Protein AF-A0A950JZI4-F1 (afdb_monomer)

Structure (mmCIF, N/CA/C/O backbone):
data_AF-A0A950JZI4-F1
#
_entry.id   AF-A0A950JZI4-F1
#
loop_
_atom_site.group_PDB
_atom_site.id
_atom_site.type_symbol
_atom_site.label_atom_id
_atom_site.label_alt_id
_atom_site.label_comp_id
_atom_site.label_asym_id
_atom_site.label_entity_id
_atom_site.label_seq_id
_atom_site.pdbx_PDB_ins_code
_atom_site.Cartn_x
_atom_site.Cartn_y
_atom_site.Cartn_z
_atom_site.occupancy
_atom_site.B_iso_or_equiv
_atom_site.auth_seq_id
_atom_site.auth_comp_id
_atom_site.auth_asym_id
_atom_site.auth_atom_id
_atom_site.pdbx_PDB_model_num
ATOM 1 N N . MET A 1 1 ? 33.827 -34.001 -23.897 1.00 59.41 1 MET A N 1
ATOM 2 C CA . MET A 1 1 ? 33.428 -33.196 -22.718 1.00 59.41 1 MET A CA 1
ATOM 3 C C . MET A 1 1 ? 33.666 -31.691 -22.885 1.00 59.41 1 MET A C 1
ATOM 5 O O . MET A 1 1 ? 32.728 -30.948 -22.646 1.00 59.41 1 MET A O 1
ATOM 9 N N . ALA A 1 2 ? 34.822 -31.216 -23.372 1.00 58.88 2 ALA A N 1
ATOM 10 C CA . ALA A 1 2 ? 35.088 -29.772 -23.543 1.00 58.88 2 ALA A CA 1
ATOM 11 C C . ALA A 1 2 ? 34.075 -29.003 -24.433 1.00 58.88 2 ALA A C 1
ATOM 13 O O . ALA A 1 2 ? 33.719 -27.872 -24.123 1.00 58.88 2 ALA A O 1
ATOM 14 N N . LYS A 1 3 ? 33.535 -29.630 -25.492 1.00 54.88 3 LYS A N 1
ATOM 15 C CA . LYS A 1 3 ? 32.496 -29.015 -26.347 1.00 54.88 3 LYS A CA 1
ATOM 16 C C . LYS A 1 3 ? 31.127 -28.857 -25.659 1.00 54.88 3 LYS A C 1
ATOM 18 O O . LYS A 1 3 ? 30.363 -27.987 -26.052 1.00 54.88 3 LYS A O 1
ATOM 23 N N . LEU A 1 4 ? 30.832 -29.658 -24.628 1.00 57.59 4 LEU A N 1
ATOM 24 C CA . LEU A 1 4 ? 29.578 -29.564 -23.867 1.00 57.59 4 LEU A CA 1
ATOM 25 C C . LEU A 1 4 ? 29.635 -28.430 -22.827 1.00 57.59 4 LEU A C 1
ATOM 27 O O . LEU A 1 4 ? 28.647 -27.739 -22.615 1.00 57.59 4 LEU A O 1
ATOM 31 N N . LEU A 1 5 ? 30.815 -28.193 -22.240 1.00 58.38 5 LEU A N 1
ATOM 32 C CA . LEU A 1 5 ? 31.069 -27.061 -21.340 1.00 58.38 5 LEU A CA 1
ATOM 33 C C . LEU A 1 5 ? 31.004 -25.713 -22.077 1.00 58.38 5 LEU A C 1
ATOM 35 O O . LEU A 1 5 ? 30.452 -24.760 -21.541 1.00 58.38 5 LEU A O 1
ATOM 39 N N . LEU A 1 6 ? 31.481 -25.639 -23.326 1.00 56.41 6 LEU A N 1
ATOM 40 C CA . LEU A 1 6 ? 31.409 -24.408 -24.123 1.00 56.41 6 LEU A CA 1
ATOM 41 C C . LEU A 1 6 ? 29.965 -24.048 -24.531 1.00 56.41 6 LEU A C 1
ATOM 43 O O . LEU A 1 6 ? 29.608 -22.874 -24.555 1.00 56.41 6 LEU A O 1
ATOM 47 N N . ALA A 1 7 ? 29.113 -25.046 -24.796 1.00 58.53 7 ALA A N 1
ATOM 48 C CA . ALA A 1 7 ? 27.695 -24.828 -25.093 1.00 58.53 7 ALA A CA 1
ATOM 49 C C . ALA A 1 7 ? 26.893 -24.373 -23.858 1.00 58.53 7 ALA A C 1
ATOM 51 O O . ALA A 1 7 ? 25.978 -23.565 -23.993 1.00 58.53 7 ALA A O 1
ATOM 52 N N . LEU A 1 8 ? 27.267 -24.827 -22.653 1.00 57.09 8 LEU A N 1
ATOM 53 C CA . LEU A 1 8 ? 26.649 -24.376 -21.402 1.00 57.09 8 LEU A CA 1
ATOM 54 C C . LEU A 1 8 ? 27.032 -22.926 -21.047 1.00 57.09 8 LEU A C 1
ATOM 56 O O . LEU A 1 8 ? 26.213 -22.209 -20.488 1.00 57.09 8 LEU A O 1
ATOM 60 N N . VAL A 1 9 ? 28.241 -22.478 -21.414 1.00 58.09 9 VAL A N 1
ATOM 61 C CA . VAL A 1 9 ? 28.719 -21.091 -21.215 1.00 58.09 9 VAL A CA 1
ATOM 62 C C . VAL A 1 9 ? 28.151 -20.117 -22.263 1.00 58.09 9 VAL A C 1
ATOM 64 O O . VAL A 1 9 ? 27.998 -18.929 -21.998 1.00 58.09 9 VAL A O 1
ATOM 67 N N . LEU A 1 10 ? 27.772 -20.599 -23.451 1.00 55.16 10 LEU A N 1
ATOM 68 C CA . LEU A 1 10 ? 27.094 -19.776 -24.466 1.00 55.16 10 LEU A CA 1
ATOM 69 C C . LEU A 1 10 ? 25.587 -19.595 -24.200 1.00 55.16 10 LEU A C 1
ATOM 71 O O . LEU A 1 10 ? 24.962 -18.727 -24.803 1.00 55.16 10 LEU A O 1
ATOM 75 N N . LEU A 1 11 ? 25.010 -20.354 -23.263 1.00 55.59 11 LEU A N 1
ATOM 76 C CA . LEU A 1 11 ? 23.640 -20.162 -22.770 1.00 55.59 11 LEU A CA 1
ATOM 77 C C . LEU A 1 11 ? 23.520 -19.026 -21.732 1.00 55.59 11 LEU A C 1
ATOM 79 O O . LEU A 1 11 ? 22.410 -18.719 -21.302 1.00 55.59 11 LEU A O 1
ATOM 83 N N . THR A 1 12 ? 24.625 -18.392 -21.317 1.00 57.38 12 THR A N 1
ATOM 84 C CA . THR A 1 12 ? 24.668 -17.595 -20.074 1.00 57.38 12 THR A CA 1
ATOM 85 C C . THR A 1 12 ? 25.010 -16.112 -20.231 1.00 57.38 12 THR A C 1
ATOM 87 O O . THR A 1 12 ? 25.671 -15.555 -19.361 1.00 57.38 12 THR A O 1
ATOM 90 N N . ALA A 1 13 ? 24.541 -15.438 -21.281 1.00 61.47 13 ALA A N 1
ATOM 91 C CA . ALA A 1 13 ? 24.472 -13.970 -21.279 1.00 61.47 13 ALA A CA 1
ATOM 92 C C . ALA A 1 13 ? 23.526 -13.447 -22.371 1.00 61.47 13 ALA A C 1
ATOM 94 O O . ALA A 1 13 ? 23.964 -12.815 -23.329 1.00 61.47 13 ALA A O 1
ATOM 95 N N . GLN A 1 14 ? 22.218 -13.701 -22.259 1.00 76.50 14 GLN A N 1
ATOM 96 C CA . GLN A 1 14 ? 21.288 -12.823 -22.975 1.00 76.50 14 GLN A CA 1
ATOM 97 C C . GLN A 1 14 ? 21.423 -11.429 -22.366 1.00 76.50 14 GLN A C 1
ATOM 99 O O . GLN A 1 14 ? 21.250 -11.268 -21.155 1.00 76.50 14 GLN A O 1
ATOM 104 N N . GLU A 1 15 ? 21.778 -10.445 -23.196 1.00 83.69 15 GLU A N 1
ATOM 105 C CA . GLU A 1 15 ? 21.803 -9.048 -22.772 1.00 83.69 15 GLU A CA 1
ATOM 106 C C . GLU A 1 15 ? 20.457 -8.701 -22.122 1.00 83.69 15 GLU A C 1
ATOM 108 O O . GLU A 1 15 ? 19.402 -9.118 -22.624 1.00 83.69 15 GLU A O 1
ATOM 113 N N . PRO A 1 16 ? 20.466 -7.979 -20.988 1.00 87.00 16 PRO A N 1
ATOM 114 C CA . PRO A 1 16 ? 19.227 -7.602 -20.341 1.00 87.00 16 PRO A CA 1
ATOM 115 C C . PRO A 1 16 ? 18.375 -6.806 -21.335 1.00 87.00 16 PRO A C 1
ATOM 117 O O . PRO A 1 16 ? 18.899 -5.958 -22.063 1.00 87.00 16 PRO A O 1
ATOM 120 N N . PRO A 1 17 ? 17.059 -7.056 -21.379 1.00 90.38 17 PRO A N 1
ATOM 121 C CA . PRO A 1 17 ? 16.175 -6.336 -22.278 1.00 90.38 17 PRO A CA 1
ATOM 122 C C . PRO A 1 17 ? 16.271 -4.834 -21.994 1.00 90.38 17 PRO A C 1
ATOM 124 O O . PRO A 1 17 ? 16.253 -4.402 -20.839 1.00 90.38 17 PRO A O 1
ATOM 127 N N . VAL A 1 18 ? 16.366 -4.039 -23.055 1.00 92.94 18 VAL A N 1
ATOM 128 C CA . VAL A 1 18 ? 16.458 -2.579 -22.972 1.00 92.94 18 VAL A CA 1
ATOM 129 C C . VAL A 1 18 ? 15.161 -1.930 -23.435 1.00 92.94 18 VAL A C 1
ATOM 131 O O . VAL A 1 18 ? 14.427 -2.483 -24.246 1.00 92.94 18 VAL A O 1
ATOM 134 N N . CYS A 1 19 ? 14.870 -0.741 -22.917 1.00 90.31 19 CYS A N 1
ATOM 135 C CA . CYS A 1 19 ? 13.747 0.071 -23.362 1.00 90.31 19 CYS A CA 1
ATOM 136 C C . CYS A 1 19 ? 13.954 0.529 -24.811 1.00 90.31 19 CYS A C 1
ATOM 138 O O . CYS A 1 19 ? 14.981 1.135 -25.116 1.00 90.31 19 CYS A O 1
ATOM 140 N N . ASP A 1 20 ? 12.960 0.348 -25.679 1.00 89.62 20 ASP A N 1
ATOM 141 C CA . ASP A 1 20 ? 13.060 0.765 -27.086 1.00 89.62 20 ASP A CA 1
ATOM 142 C C . ASP A 1 20 ? 13.242 2.282 -27.257 1.00 89.62 20 ASP A C 1
ATOM 144 O O . ASP A 1 20 ? 13.910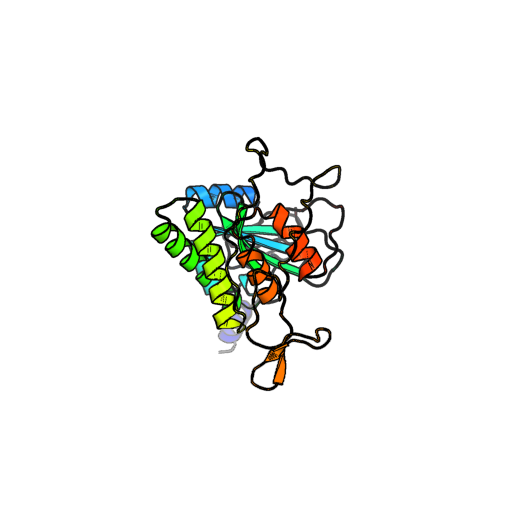 2.726 -28.187 1.00 89.62 20 ASP A O 1
ATOM 148 N N . LYS A 1 21 ? 12.716 3.085 -26.320 1.00 90.12 21 LYS A N 1
ATOM 149 C CA . LYS A 1 21 ? 12.768 4.556 -26.364 1.00 90.12 21 LYS A CA 1
ATOM 150 C C . LYS A 1 21 ? 14.105 5.132 -25.892 1.00 90.12 21 LYS A C 1
ATOM 152 O O . LYS A 1 21 ? 14.646 6.017 -26.543 1.00 90.12 21 LYS A O 1
ATOM 157 N N . CYS A 1 22 ? 14.632 4.679 -24.751 1.00 91.56 22 CYS A N 1
ATOM 158 C CA . CYS A 1 22 ? 15.842 5.268 -24.149 1.00 91.56 22 CYS A CA 1
ATOM 159 C C . CYS A 1 22 ? 17.041 4.319 -24.058 1.00 91.56 22 CYS A C 1
ATOM 161 O O . CYS A 1 22 ? 18.089 4.718 -23.553 1.00 91.56 22 CYS A O 1
ATOM 163 N N . ARG A 1 23 ? 16.888 3.065 -24.502 1.00 93.44 23 ARG A N 1
ATOM 164 C CA . ARG A 1 23 ? 17.917 2.013 -24.493 1.00 93.44 23 ARG A CA 1
ATOM 165 C C . ARG A 1 23 ? 18.473 1.666 -23.106 1.00 93.44 23 ARG A C 1
ATOM 167 O O . ARG A 1 23 ? 19.453 0.936 -23.009 1.00 93.44 23 ARG A O 1
ATOM 174 N N . ARG A 1 24 ? 17.847 2.144 -22.024 1.00 91.00 24 ARG A N 1
ATOM 175 C CA . ARG A 1 24 ? 18.211 1.765 -20.652 1.00 91.00 24 ARG A CA 1
ATOM 176 C C . ARG A 1 24 ? 17.651 0.385 -20.297 1.00 91.00 24 ARG A C 1
ATOM 178 O O . ARG A 1 24 ? 16.593 0.030 -20.823 1.00 91.00 24 ARG A O 1
ATOM 185 N N . PRO A 1 25 ? 18.315 -0.370 -19.405 1.00 90.75 25 PRO A N 1
ATOM 186 C CA . PRO A 1 25 ? 17.832 -1.673 -18.965 1.00 90.75 25 PRO A CA 1
ATOM 187 C C . PRO A 1 25 ? 16.418 -1.594 -18.389 1.00 90.75 25 PRO A C 1
ATOM 189 O O . PRO A 1 25 ? 16.096 -0.674 -17.631 1.00 90.75 25 PRO A O 1
ATOM 192 N N . LEU A 1 26 ? 15.583 -2.565 -18.745 1.00 90.31 26 LEU A N 1
ATOM 193 C CA . LEU A 1 26 ? 14.268 -2.723 -18.145 1.00 90.31 26 LEU A CA 1
ATOM 194 C C . LEU A 1 26 ? 14.372 -3.485 -16.823 1.00 90.31 26 LEU A C 1
ATOM 196 O O . LEU A 1 26 ? 15.116 -4.458 -16.705 1.00 90.31 26 LEU A O 1
ATOM 200 N N . ILE A 1 27 ? 13.579 -3.067 -15.841 1.00 89.69 27 ILE A N 1
ATOM 201 C CA . ILE A 1 27 ? 13.488 -3.719 -14.535 1.00 89.69 27 ILE A CA 1
ATOM 202 C C . ILE A 1 27 ? 12.391 -4.786 -14.603 1.00 89.69 27 ILE A C 1
ATOM 204 O O . ILE A 1 27 ? 11.241 -4.434 -14.887 1.00 89.69 27 ILE A O 1
ATOM 208 N N . PRO A 1 28 ? 12.705 -6.072 -14.369 1.00 91.56 28 PRO A N 1
ATOM 209 C CA . PRO A 1 28 ? 11.686 -7.107 -14.291 1.00 91.56 28 PRO A CA 1
ATOM 210 C C . PRO A 1 28 ? 10.851 -6.935 -13.020 1.00 91.56 28 PRO A C 1
ATOM 212 O O . PRO A 1 28 ? 11.374 -6.604 -11.959 1.00 91.56 28 PRO A O 1
ATOM 215 N N . THR A 1 29 ? 9.556 -7.201 -13.122 1.00 93.69 29 THR A N 1
ATOM 216 C CA . THR A 1 29 ? 8.623 -7.285 -11.995 1.00 93.69 29 THR A CA 1
ATOM 217 C C . THR A 1 29 ? 7.728 -8.512 -12.178 1.00 93.69 29 THR A C 1
ATOM 219 O O . THR A 1 29 ? 7.655 -9.081 -13.265 1.00 93.69 29 THR A O 1
ATOM 222 N N . ALA A 1 30 ? 7.049 -8.937 -11.120 1.00 95.94 30 ALA A N 1
ATOM 223 C CA . ALA A 1 30 ? 6.047 -10.002 -11.139 1.00 95.94 30 ALA A CA 1
ATOM 224 C C . ALA A 1 30 ? 4.605 -9.453 -11.094 1.00 95.94 30 ALA A C 1
ATOM 226 O O . ALA A 1 30 ? 3.637 -10.217 -11.102 1.00 95.94 30 ALA A O 1
ATOM 227 N N . VAL A 1 31 ? 4.453 -8.128 -11.034 1.00 95.50 31 VAL A N 1
ATOM 228 C CA . VAL A 1 31 ? 3.168 -7.425 -10.957 1.00 95.50 31 VAL A CA 1
ATOM 229 C C . VAL A 1 31 ? 2.836 -6.833 -12.325 1.00 95.50 31 VAL A C 1
ATOM 231 O O . VAL A 1 31 ? 3.694 -6.263 -12.997 1.00 95.50 31 VAL A O 1
ATOM 234 N N . ARG A 1 32 ? 1.580 -6.961 -12.749 1.00 95.62 32 ARG A N 1
ATOM 235 C CA . ARG A 1 32 ? 1.051 -6.295 -13.940 1.00 95.62 32 ARG A CA 1
ATOM 236 C C . ARG A 1 32 ? 0.630 -4.882 -13.574 1.00 95.62 32 ARG A C 1
ATOM 238 O O . ARG A 1 32 ? -0.164 -4.697 -12.655 1.00 95.62 32 ARG A O 1
ATOM 245 N N . TRP A 1 33 ? 1.152 -3.909 -14.310 1.00 94.38 33 TRP A N 1
ATOM 246 C CA . TRP A 1 33 ? 0.933 -2.493 -14.043 1.00 94.38 33 TRP A CA 1
ATOM 247 C C . TRP A 1 33 ? 0.061 -1.860 -15.117 1.00 94.38 33 TRP A C 1
ATOM 249 O O . TRP A 1 33 ? 0.339 -1.988 -16.309 1.00 94.38 33 TRP A O 1
ATOM 259 N N . GLU A 1 34 ? -0.956 -1.136 -14.676 1.00 93.50 34 GLU A N 1
ATOM 260 C CA . GLU A 1 34 ? -1.747 -0.241 -15.505 1.00 93.50 34 GLU A CA 1
ATOM 261 C C . GLU A 1 34 ? -1.001 1.080 -15.738 1.00 93.50 34 GLU A C 1
ATOM 263 O O . GLU A 1 34 ? -0.080 1.441 -15.002 1.00 93.50 34 GLU A O 1
ATOM 268 N N . ALA A 1 35 ? -1.406 1.820 -16.772 1.00 88.19 35 ALA A N 1
ATOM 269 C CA . ALA A 1 35 ? -0.722 3.049 -17.176 1.00 88.19 35 ALA A CA 1
ATOM 270 C C . ALA A 1 35 ? -0.900 4.215 -16.183 1.00 88.19 35 ALA A C 1
ATOM 272 O O . ALA A 1 35 ? -0.092 5.145 -16.176 1.00 88.19 35 ALA A O 1
ATOM 273 N N . SER A 1 36 ? -1.940 4.181 -15.347 1.00 89.38 36 SER A N 1
ATOM 274 C CA . SER A 1 36 ? -2.191 5.172 -14.300 1.00 89.38 36 SER A CA 1
ATOM 275 C C . SER A 1 36 ? -3.054 4.597 -13.167 1.00 89.38 36 SER A C 1
ATOM 277 O O . SER A 1 36 ? -3.751 3.597 -13.372 1.00 89.38 36 SER A O 1
ATOM 279 N N . PRO A 1 37 ? -3.094 5.239 -11.982 1.00 91.25 37 PRO A N 1
ATOM 280 C CA . PRO A 1 37 ? -4.035 4.856 -10.928 1.00 91.25 37 PRO A CA 1
ATOM 281 C C . PRO A 1 37 ? -5.501 4.937 -11.358 1.00 91.25 37 PRO A C 1
ATOM 283 O O . PRO A 1 37 ? -6.305 4.128 -10.913 1.00 91.25 37 PRO A O 1
ATOM 286 N N . ALA A 1 38 ? -5.854 5.871 -12.247 1.00 90.00 38 ALA A N 1
ATOM 287 C CA . ALA A 1 38 ? -7.211 5.974 -12.776 1.00 90.00 38 ALA A CA 1
ATOM 288 C C . ALA A 1 38 ? -7.565 4.771 -13.667 1.00 90.00 38 ALA A C 1
ATOM 290 O O . ALA A 1 38 ? -8.701 4.299 -13.641 1.00 90.00 38 ALA A O 1
ATOM 291 N N . ASP A 1 39 ? -6.608 4.260 -14.445 1.00 89.62 39 ASP A N 1
ATOM 292 C CA . ASP A 1 39 ? -6.794 3.048 -15.252 1.00 89.62 39 ASP A CA 1
ATOM 293 C C . ASP A 1 39 ? -6.921 1.814 -14.352 1.00 89.62 39 ASP A C 1
ATOM 295 O O . ASP A 1 39 ? -7.846 1.019 -14.529 1.00 89.62 39 ASP A O 1
ATOM 299 N N . ALA A 1 40 ? -6.068 1.713 -13.325 1.00 93.44 40 ALA A N 1
ATOM 300 C CA . ALA A 1 40 ? -6.166 0.678 -12.299 1.00 93.44 40 ALA A CA 1
ATOM 301 C C . ALA A 1 40 ? -7.506 0.720 -11.562 1.00 93.44 40 ALA A C 1
ATOM 303 O O . ALA A 1 40 ? -8.128 -0.320 -11.395 1.00 93.44 40 ALA A O 1
ATOM 304 N N . ALA A 1 41 ? -8.011 1.899 -11.202 1.00 93.12 41 ALA A N 1
ATOM 305 C CA . ALA A 1 41 ? -9.325 2.067 -10.589 1.00 93.12 41 ALA A CA 1
ATOM 306 C C . ALA A 1 41 ? -10.468 1.592 -11.501 1.00 93.12 41 ALA A C 1
ATOM 308 O O . ALA A 1 41 ? -11.335 0.833 -11.063 1.00 93.12 41 ALA A O 1
ATOM 309 N N . ARG A 1 42 ? -10.458 1.971 -12.789 1.00 92.94 42 ARG A N 1
ATOM 310 C CA . ARG A 1 42 ? -11.475 1.513 -13.755 1.00 92.94 42 ARG A CA 1
ATOM 311 C C . ARG A 1 42 ? -11.442 -0.001 -13.939 1.00 92.94 42 ARG A C 1
ATOM 313 O O . ARG A 1 42 ? -12.498 -0.630 -13.930 1.00 92.94 42 ARG A O 1
ATOM 320 N N . LYS A 1 43 ? -10.249 -0.586 -14.054 1.00 94.62 43 LYS A N 1
ATOM 321 C CA . LYS A 1 43 ? -10.074 -2.038 -14.154 1.00 94.62 43 LYS A CA 1
ATOM 322 C C . LYS A 1 43 ? -10.490 -2.757 -12.874 1.00 94.62 43 LYS A C 1
ATOM 324 O O . LYS A 1 43 ? -11.223 -3.732 -12.947 1.00 94.62 43 LYS A O 1
ATOM 329 N N . ALA A 1 44 ? -10.088 -2.250 -11.712 1.00 95.31 44 ALA A N 1
ATOM 330 C CA . ALA A 1 44 ? -10.468 -2.794 -10.414 1.00 95.31 44 ALA A CA 1
ATOM 331 C C . ALA A 1 44 ? -11.987 -2.810 -10.235 1.00 95.31 44 ALA A C 1
ATOM 333 O O . ALA A 1 44 ? -12.538 -3.814 -9.803 1.00 95.31 44 ALA A O 1
ATOM 334 N N . LYS A 1 45 ? -12.674 -1.736 -10.644 1.00 93.44 45 LYS A N 1
ATOM 335 C CA . LYS A 1 45 ? -14.138 -1.683 -10.650 1.00 93.44 45 LYS A CA 1
ATOM 336 C C . LYS A 1 45 ? -14.753 -2.742 -11.571 1.00 93.44 45 LYS A C 1
ATOM 338 O O . LYS A 1 45 ? -15.726 -3.371 -11.182 1.00 93.44 45 LYS A O 1
ATOM 343 N N . ALA A 1 46 ? -14.207 -2.921 -12.774 1.00 94.94 46 ALA A N 1
ATOM 344 C CA . ALA A 1 46 ? -14.717 -3.883 -13.753 1.00 94.94 46 ALA A CA 1
ATOM 345 C C . ALA A 1 46 ? -14.456 -5.350 -13.364 1.00 94.94 46 ALA A C 1
ATOM 347 O O . ALA A 1 46 ? -15.247 -6.221 -13.707 1.00 94.94 46 ALA A O 1
ATOM 348 N N . GLU A 1 47 ? -13.353 -5.619 -12.665 1.00 96.56 47 GLU A N 1
ATOM 349 C CA . GLU A 1 47 ? -12.923 -6.965 -12.263 1.00 96.56 47 GLU A CA 1
ATOM 350 C C . GLU A 1 47 ? -13.238 -7.296 -10.792 1.00 96.56 47 GLU A C 1
ATOM 352 O O . GLU A 1 47 ? -12.797 -8.334 -10.306 1.00 96.56 47 GLU A O 1
ATOM 357 N N . GLU A 1 48 ? -13.947 -6.416 -10.075 1.00 95.06 48 GLU A N 1
ATOM 358 C CA . GLU A 1 48 ? -14.249 -6.538 -8.635 1.00 95.06 48 GLU A CA 1
ATOM 359 C C . GLU A 1 48 ? -12.995 -6.750 -7.760 1.00 95.06 48 GLU A C 1
ATOM 361 O O . GLU A 1 48 ? -12.961 -7.551 -6.824 1.00 95.06 48 GLU A O 1
ATOM 366 N N . LYS A 1 49 ? -11.928 -6.010 -8.075 1.00 97.50 49 LYS A N 1
ATOM 367 C CA . LYS A 1 49 ? -10.632 -6.048 -7.384 1.00 97.50 49 LYS A CA 1
ATOM 368 C C . LYS A 1 49 ? -10.402 -4.811 -6.523 1.00 97.50 49 LYS A C 1
ATOM 370 O O . LYS A 1 49 ? -11.088 -3.797 -6.643 1.00 97.50 49 LYS A O 1
ATOM 375 N N . LEU A 1 50 ? -9.370 -4.879 -5.687 1.00 97.94 50 LEU A N 1
ATOM 376 C CA . LEU A 1 50 ? -8.790 -3.694 -5.059 1.00 97.94 50 LEU A CA 1
ATOM 377 C C . LEU A 1 50 ? -7.893 -2.939 -6.050 1.00 97.94 50 LEU A C 1
ATOM 379 O O . LEU A 1 50 ? -7.483 -3.468 -7.085 1.00 97.94 50 LEU A O 1
ATOM 383 N N . VAL A 1 51 ? -7.542 -1.705 -5.713 1.00 97.50 51 VAL A N 1
ATOM 384 C CA . VAL A 1 51 ? -6.493 -0.943 -6.395 1.00 97.50 51 VAL A CA 1
ATOM 385 C C . VAL A 1 51 ? -5.229 -1.008 -5.549 1.00 97.50 51 VAL A C 1
ATOM 387 O O . VAL A 1 51 ? -5.262 -0.665 -4.370 1.00 97.50 51 VAL A O 1
ATOM 390 N N . PHE A 1 52 ? -4.111 -1.419 -6.141 1.00 97.75 52 PHE A N 1
ATOM 391 C CA . PHE A 1 52 ? -2.798 -1.384 -5.499 1.00 97.75 52 PHE A CA 1
ATOM 392 C C . PHE A 1 52 ? -1.958 -0.270 -6.120 1.00 97.75 52 PHE A C 1
ATOM 394 O O . PHE A 1 52 ? -1.601 -0.341 -7.294 1.00 97.75 52 PHE A O 1
ATOM 401 N N . VAL A 1 53 ? -1.652 0.779 -5.358 1.00 95.19 53 VAL A N 1
ATOM 402 C CA . VAL A 1 53 ? -0.870 1.918 -5.858 1.00 95.19 53 VAL A CA 1
ATOM 403 C C . VAL A 1 53 ? 0.429 2.047 -5.098 1.00 95.19 53 VAL A C 1
ATOM 405 O O . VAL A 1 53 ? 0.451 2.128 -3.874 1.00 95.19 53 VAL A O 1
ATOM 408 N N . VAL A 1 54 ? 1.522 2.129 -5.838 1.00 94.12 54 VAL A N 1
ATOM 409 C CA . VAL A 1 54 ? 2.854 2.278 -5.274 1.00 94.12 54 VAL A CA 1
ATOM 410 C C . VAL A 1 54 ? 3.389 3.681 -5.525 1.00 94.12 54 VAL A C 1
ATOM 412 O O . VAL A 1 54 ? 3.609 4.079 -6.668 1.00 94.12 54 VAL A O 1
ATOM 415 N N . HIS A 1 55 ? 3.628 4.433 -4.454 1.00 91.88 55 HIS A N 1
ATOM 416 C CA . HIS A 1 55 ? 4.224 5.767 -4.519 1.00 91.88 55 HIS A CA 1
ATOM 417 C C . HIS A 1 55 ? 5.699 5.719 -4.163 1.00 91.88 55 HIS A C 1
ATOM 419 O O . HIS A 1 55 ? 6.046 5.225 -3.086 1.00 91.88 55 HIS A O 1
ATOM 425 N N . PHE A 1 56 ? 6.547 6.283 -5.027 1.00 90.31 56 PHE A N 1
ATOM 426 C CA . PHE A 1 56 ? 7.987 6.258 -4.801 1.00 90.31 56 PHE A CA 1
ATOM 427 C C . PHE A 1 56 ? 8.767 7.473 -5.286 1.00 90.31 56 PHE A C 1
ATOM 429 O O . PHE A 1 56 ? 8.315 8.226 -6.141 1.00 90.31 56 PHE A O 1
ATOM 436 N N . SER A 1 57 ? 9.966 7.659 -4.732 1.00 85.75 57 SER A N 1
ATOM 437 C CA . SER A 1 57 ? 10.937 8.672 -5.162 1.00 85.75 57 SER A CA 1
ATOM 438 C C . SER A 1 57 ? 12.345 8.076 -5.246 1.00 85.75 57 SER A C 1
ATOM 440 O O . SER A 1 57 ? 12.622 7.026 -4.669 1.00 85.75 57 SER A O 1
ATOM 442 N N . GLY A 1 58 ? 13.255 8.744 -5.962 1.00 76.12 58 GLY A N 1
ATOM 443 C CA . GLY A 1 58 ? 14.675 8.356 -5.971 1.00 76.12 58 GLY A CA 1
ATOM 444 C C . GLY A 1 58 ? 15.076 7.291 -6.999 1.00 76.12 58 GLY A C 1
ATOM 445 O O . GLY A 1 58 ? 16.130 6.686 -6.867 1.00 76.12 58 GLY A O 1
ATOM 446 N N . GLY A 1 59 ? 14.266 7.056 -8.038 1.00 76.56 59 GLY A N 1
ATOM 447 C CA . GLY A 1 59 ? 14.659 6.270 -9.221 1.00 76.56 59 GLY A CA 1
ATOM 448 C C . GLY A 1 59 ? 14.623 4.744 -9.069 1.00 76.56 59 GLY A C 1
ATOM 449 O O . GLY A 1 59 ? 14.531 4.052 -10.082 1.00 76.56 59 GLY A O 1
ATOM 450 N N . THR A 1 60 ? 14.607 4.216 -7.845 1.00 84.19 60 THR A N 1
ATOM 451 C CA . THR A 1 60 ? 14.429 2.780 -7.591 1.00 84.19 60 THR A CA 1
ATOM 452 C C . THR A 1 60 ? 12.998 2.504 -7.165 1.00 84.19 60 THR A C 1
ATOM 454 O O . THR A 1 60 ? 12.558 2.975 -6.118 1.00 84.19 60 THR A O 1
ATOM 457 N N . LEU A 1 61 ? 12.284 1.729 -7.985 1.00 85.62 61 LEU A N 1
ATOM 458 C CA . LEU A 1 61 ? 10.963 1.220 -7.645 1.00 85.62 61 LEU A CA 1
ATOM 459 C C . LEU A 1 61 ? 11.125 0.229 -6.484 1.00 85.62 61 LEU A C 1
ATOM 461 O O . LEU A 1 61 ? 10.795 0.542 -5.364 1.00 85.62 61 LEU A O 1
ATOM 465 N N . ASP A 1 62 ? 11.750 -0.919 -6.674 1.00 86.50 62 ASP A N 1
ATOM 466 C CA . ASP A 1 62 ? 11.691 -1.981 -5.669 1.00 86.50 62 ASP A CA 1
ATOM 467 C C . ASP A 1 62 ? 13.061 -2.292 -5.041 1.00 86.50 62 ASP A C 1
ATOM 469 O O . ASP A 1 62 ? 13.706 -3.270 -5.420 1.00 86.50 62 ASP A O 1
ATOM 473 N N . PRO A 1 63 ? 13.561 -1.479 -4.086 1.00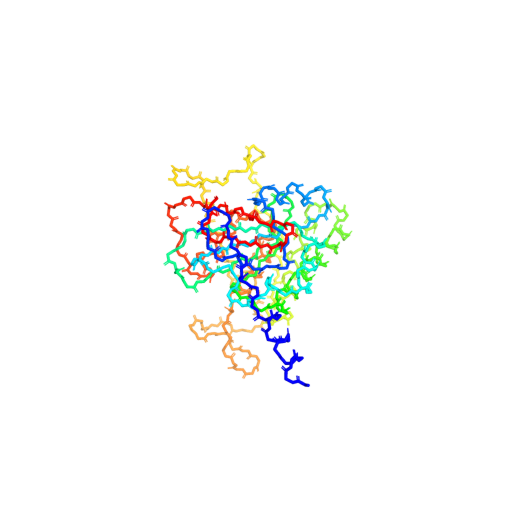 87.06 63 PRO A N 1
ATOM 474 C CA . PRO A 1 63 ? 14.914 -1.647 -3.552 1.00 87.06 63 PRO A CA 1
ATOM 475 C C . PRO A 1 63 ? 15.095 -2.932 -2.729 1.00 87.06 63 PRO A C 1
ATOM 477 O O . PRO A 1 63 ? 16.226 -3.291 -2.413 1.00 87.06 63 PRO A O 1
ATOM 480 N N . ARG A 1 64 ? 14.002 -3.613 -2.354 1.00 89.25 64 ARG A N 1
ATOM 481 C CA . ARG A 1 64 ? 14.021 -4.893 -1.626 1.00 89.25 64 ARG A CA 1
ATOM 482 C C . ARG A 1 64 ? 13.561 -6.076 -2.477 1.00 89.25 64 ARG A C 1
ATOM 484 O O . ARG A 1 64 ? 13.382 -7.168 -1.940 1.00 89.25 64 ARG A O 1
ATOM 491 N N . CYS A 1 65 ? 13.393 -5.871 -3.782 1.00 90.44 65 CYS A N 1
ATOM 492 C CA . CYS A 1 65 ? 12.996 -6.898 -4.741 1.00 90.44 65 CYS A CA 1
ATOM 493 C C . CYS A 1 65 ? 11.666 -7.610 -4.393 1.00 90.44 65 CYS A C 1
ATOM 495 O O . CYS A 1 65 ? 11.427 -8.724 -4.866 1.00 90.44 65 CYS A O 1
ATOM 497 N N . ALA A 1 66 ? 10.787 -6.995 -3.592 1.00 93.94 66 ALA A N 1
ATOM 498 C CA . ALA A 1 66 ? 9.494 -7.563 -3.225 1.00 93.94 66 ALA A CA 1
ATOM 499 C C . ALA A 1 66 ? 8.598 -7.780 -4.452 1.00 93.94 66 ALA A C 1
ATOM 501 O O . ALA A 1 66 ? 8.095 -8.877 -4.672 1.00 93.94 66 ALA A O 1
ATOM 502 N N . LEU A 1 67 ? 8.461 -6.764 -5.300 1.00 94.50 67 LEU A N 1
ATOM 503 C CA . LEU A 1 67 ? 7.670 -6.760 -6.532 1.00 94.50 67 LEU A CA 1
ATOM 504 C C . LEU A 1 67 ? 8.269 -7.636 -7.640 1.00 94.50 67 LEU A C 1
ATOM 506 O O . LEU A 1 67 ? 7.623 -7.816 -8.669 1.00 94.50 67 LEU A O 1
ATOM 510 N N . THR A 1 68 ? 9.468 -8.195 -7.453 1.00 94.94 68 THR A N 1
ATOM 511 C CA . THR A 1 68 ? 10.047 -9.224 -8.340 1.00 94.94 68 THR A CA 1
ATOM 512 C C . THR A 1 68 ? 9.693 -10.653 -7.919 1.00 94.94 68 THR A C 1
ATOM 514 O O . THR A 1 68 ? 9.898 -11.592 -8.688 1.00 94.94 68 THR A O 1
ATOM 517 N N . ASN A 1 69 ? 9.148 -10.836 -6.713 1.00 97.19 69 ASN A N 1
ATOM 518 C CA . ASN A 1 69 ? 8.797 -12.149 -6.194 1.00 97.19 69 ASN A CA 1
ATOM 519 C C . ASN A 1 69 ? 7.551 -12.715 -6.916 1.00 97.19 69 ASN A C 1
ATOM 521 O O . ASN A 1 69 ? 6.508 -12.055 -6.943 1.00 97.19 69 ASN A O 1
ATOM 525 N N . PRO A 1 70 ? 7.621 -13.939 -7.475 1.00 97.50 70 PRO A N 1
ATOM 526 C CA . PRO A 1 70 ? 6.542 -14.499 -8.289 1.00 97.50 70 PRO A CA 1
ATOM 527 C C . PRO A 1 70 ? 5.276 -14.829 -7.490 1.00 97.50 70 PRO A C 1
ATOM 529 O O . PRO A 1 70 ? 4.177 -14.687 -8.023 1.00 97.50 70 PRO A O 1
ATOM 532 N N . GLU A 1 71 ? 5.404 -15.240 -6.226 1.00 98.19 71 GLU A N 1
ATOM 533 C CA . GLU A 1 71 ? 4.262 -15.558 -5.362 1.00 98.19 71 GLU A CA 1
ATOM 534 C C . GLU A 1 71 ? 3.474 -14.291 -5.018 1.00 98.19 71 GLU A C 1
ATOM 536 O O . GLU A 1 71 ? 2.261 -14.233 -5.242 1.00 98.19 71 GLU A O 1
ATOM 541 N N . LEU A 1 72 ? 4.170 -13.240 -4.572 1.00 97.88 72 LEU A N 1
ATOM 542 C CA . LEU A 1 72 ? 3.556 -11.936 -4.332 1.00 97.88 72 LEU A CA 1
ATOM 543 C C . LEU A 1 72 ? 2.917 -11.381 -5.609 1.00 97.88 72 LEU A C 1
ATOM 545 O O . LEU A 1 72 ? 1.779 -10.912 -5.574 1.00 97.88 72 LEU A O 1
ATOM 549 N N . GLY A 1 73 ? 3.625 -11.449 -6.738 1.00 97.44 73 GLY A N 1
ATOM 550 C CA . GLY A 1 73 ? 3.117 -10.985 -8.026 1.00 97.44 73 GLY A CA 1
ATOM 551 C C . GLY A 1 73 ? 1.835 -11.701 -8.444 1.00 97.44 73 GLY A C 1
ATOM 552 O O . GLY A 1 73 ? 0.848 -11.055 -8.795 1.00 97.44 73 GLY A O 1
ATOM 553 N N . ALA A 1 74 ? 1.801 -13.032 -8.338 1.00 98.06 74 ALA A N 1
ATOM 554 C CA . ALA A 1 74 ? 0.605 -13.822 -8.613 1.00 98.06 74 ALA A CA 1
ATOM 555 C C . ALA A 1 74 ? -0.569 -13.435 -7.698 1.00 98.06 74 ALA A C 1
ATOM 557 O O . ALA A 1 74 ? -1.701 -13.322 -8.176 1.00 98.06 74 ALA A O 1
ATOM 558 N N . TYR A 1 75 ? -0.305 -13.190 -6.411 1.00 98.44 75 TYR A N 1
ATOM 559 C CA . TYR A 1 75 ? -1.322 -12.756 -5.454 1.00 98.44 75 TYR A CA 1
ATOM 560 C C . TYR A 1 75 ? -1.882 -11.369 -5.802 1.00 98.44 75 TYR A C 1
ATOM 562 O O . TYR A 1 75 ? -3.097 -11.209 -5.942 1.00 98.44 75 TYR A O 1
ATOM 570 N N . LEU A 1 76 ? -1.011 -10.377 -6.016 1.00 98.19 76 LEU A N 1
ATOM 571 C CA . LEU A 1 76 ? -1.417 -9.016 -6.378 1.00 98.19 76 LEU A CA 1
ATOM 572 C C . LEU A 1 76 ? -2.180 -8.993 -7.704 1.00 98.19 76 LEU A C 1
ATOM 574 O O . LEU A 1 76 ? -3.245 -8.396 -7.770 1.00 98.19 76 LEU A O 1
ATOM 578 N N . ASN A 1 77 ? -1.725 -9.712 -8.732 1.00 97.88 77 ASN A N 1
ATOM 579 C CA . ASN A 1 77 ? -2.416 -9.767 -10.028 1.00 97.88 77 ASN A CA 1
ATOM 580 C C . ASN A 1 77 ? -3.817 -10.400 -9.935 1.00 97.88 77 ASN A C 1
ATOM 582 O O . ASN A 1 77 ? -4.708 -10.085 -10.734 1.00 97.88 77 ASN A O 1
ATOM 586 N N . ARG A 1 78 ? -4.021 -11.309 -8.972 1.00 98.06 78 ARG A N 1
ATOM 587 C CA . ARG A 1 78 ? -5.316 -11.949 -8.725 1.00 98.06 78 ARG A CA 1
ATOM 588 C C . ARG A 1 78 ? -6.302 -11.006 -8.045 1.00 98.06 78 ARG A C 1
ATOM 590 O O . ARG A 1 78 ? -7.460 -11.000 -8.440 1.00 98.06 78 ARG A O 1
ATOM 597 N N . TYR A 1 79 ? -5.865 -10.240 -7.049 1.00 98.44 79 TYR A N 1
ATOM 598 C CA . TYR A 1 79 ? -6.775 -9.480 -6.180 1.00 98.44 79 TYR A CA 1
ATOM 599 C C . TYR A 1 79 ? -6.733 -7.965 -6.369 1.00 98.44 79 TYR A C 1
ATOM 601 O O . TYR A 1 79 ? -7.582 -7.263 -5.823 1.00 98.44 79 TYR A O 1
ATOM 609 N N . CYS A 1 80 ? -5.765 -7.455 -7.127 1.00 98.44 80 CYS A N 1
ATOM 610 C CA . CYS A 1 80 ? -5.559 -6.031 -7.341 1.00 98.44 80 CYS A CA 1
ATOM 611 C C . CYS A 1 80 ? -5.407 -5.699 -8.832 1.00 98.44 80 CYS A C 1
ATOM 613 O O . CYS A 1 80 ? -4.844 -6.474 -9.609 1.00 98.44 80 CYS A O 1
ATOM 615 N N . ALA A 1 81 ? -5.861 -4.510 -9.219 1.00 97.44 81 ALA A N 1
ATOM 616 C CA . ALA A 1 81 ? -5.326 -3.801 -10.375 1.00 97.44 81 ALA A CA 1
ATOM 617 C C . ALA A 1 81 ? -4.254 -2.826 -9.875 1.00 97.44 81 ALA A C 1
ATOM 619 O O . ALA A 1 81 ? -4.510 -2.045 -8.954 1.00 97.44 81 ALA A O 1
ATOM 620 N N . SER A 1 82 ? -3.051 -2.895 -10.445 1.00 96.62 82 SER A N 1
ATOM 621 C CA . SER A 1 82 ? -1.885 -2.222 -9.870 1.00 96.62 82 SER A CA 1
ATOM 622 C C . SER A 1 82 ? -1.427 -1.035 -10.707 1.00 96.62 82 SER A C 1
ATOM 624 O O . SER A 1 82 ? -1.404 -1.110 -11.930 1.00 96.62 82 SER A O 1
ATOM 626 N N . ALA A 1 83 ? -0.991 0.040 -10.059 1.00 93.88 83 ALA A N 1
ATOM 627 C CA . ALA A 1 83 ? -0.333 1.181 -10.691 1.00 93.88 83 ALA A CA 1
ATOM 628 C C . ALA A 1 83 ? 0.827 1.679 -9.819 1.00 93.88 83 ALA A C 1
ATOM 630 O O . ALA A 1 83 ? 0.903 1.391 -8.625 1.00 93.88 83 ALA A O 1
ATOM 631 N N . PHE A 1 84 ? 1.731 2.459 -10.400 1.00 91.94 84 PHE A N 1
ATOM 632 C CA . PHE A 1 84 ? 2.820 3.097 -9.667 1.00 91.94 84 PHE A CA 1
ATOM 633 C C . PHE A 1 84 ? 2.958 4.561 -10.085 1.00 91.94 84 PHE A C 1
ATOM 635 O O . PHE A 1 84 ? 2.632 4.938 -11.211 1.00 91.94 84 PHE A O 1
ATOM 642 N N . GLN A 1 85 ? 3.422 5.405 -9.166 1.00 89.06 85 GLN A N 1
ATOM 643 C CA . GLN A 1 85 ? 3.611 6.835 -9.396 1.00 89.06 85 GLN A CA 1
ATOM 644 C C . GLN A 1 85 ? 4.917 7.320 -8.780 1.00 89.06 85 GLN A C 1
ATOM 646 O O . GLN A 1 85 ? 5.252 6.987 -7.640 1.00 89.06 85 GLN A O 1
ATOM 651 N N . VAL A 1 86 ? 5.629 8.161 -9.531 1.00 87.88 86 VAL A N 1
ATOM 652 C CA . VAL A 1 86 ? 6.789 8.886 -9.019 1.00 87.88 86 VAL A CA 1
ATOM 653 C C . VAL A 1 86 ? 6.300 10.151 -8.331 1.00 87.88 86 VAL A C 1
ATOM 655 O O . VAL A 1 86 ? 5.704 11.036 -8.954 1.00 87.88 86 VAL A O 1
ATOM 658 N N . VAL A 1 87 ? 6.615 10.253 -7.048 1.00 84.75 87 VAL A N 1
ATOM 659 C CA . VAL A 1 87 ? 6.345 11.420 -6.220 1.00 84.75 87 VAL A CA 1
ATOM 660 C C . VAL A 1 87 ? 7.553 12.355 -6.258 1.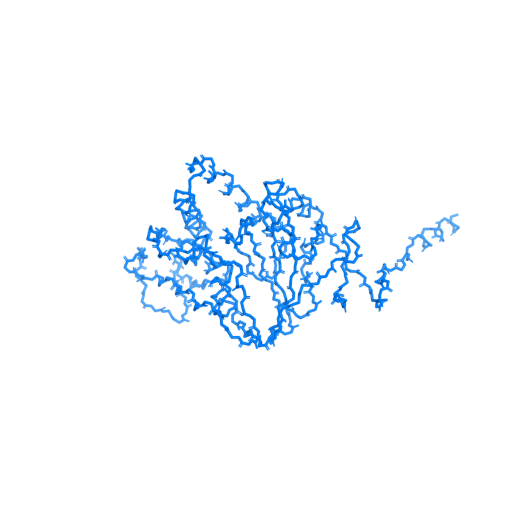00 84.75 87 VAL A C 1
ATOM 662 O O . VAL A 1 87 ? 8.688 11.914 -6.035 1.00 84.75 87 VAL A O 1
ATOM 665 N N . PRO A 1 88 ? 7.346 13.665 -6.460 1.00 79.69 88 PRO A N 1
ATOM 666 C CA . PRO A 1 88 ? 8.418 14.638 -6.358 1.00 79.69 88 PRO A CA 1
ATOM 667 C C . PRO A 1 88 ? 8.725 14.940 -4.882 1.00 79.69 88 PRO A C 1
ATOM 669 O O . PRO A 1 88 ? 8.181 15.866 -4.285 1.00 79.69 88 PRO A O 1
ATOM 672 N N . ALA A 1 89 ? 9.609 14.150 -4.275 1.00 80.62 89 ALA A N 1
ATOM 673 C CA . ALA A 1 89 ? 10.072 14.339 -2.899 1.00 80.62 89 ALA A CA 1
ATOM 674 C C . ALA A 1 89 ? 11.564 14.709 -2.854 1.00 80.62 89 ALA A C 1
ATOM 676 O O . ALA A 1 89 ? 12.351 14.285 -3.699 1.00 80.62 89 ALA A O 1
ATOM 677 N N . THR A 1 90 ? 11.978 15.494 -1.852 1.00 74.06 90 THR A N 1
ATOM 678 C CA . THR A 1 90 ? 13.381 15.929 -1.668 1.00 74.06 90 THR A CA 1
ATOM 679 C C . THR A 1 90 ? 14.325 14.837 -1.157 1.00 74.06 90 THR A C 1
ATOM 681 O O . THR A 1 90 ? 15.498 15.130 -0.950 1.00 74.06 90 THR A O 1
ATOM 684 N N . ASN A 1 91 ? 13.853 13.606 -0.932 1.00 70.44 91 ASN A N 1
ATOM 685 C CA . ASN A 1 91 ? 14.675 12.525 -0.391 1.00 70.44 91 ASN A CA 1
ATOM 686 C C . ASN A 1 91 ? 15.039 11.508 -1.501 1.00 70.44 91 ASN A C 1
ATOM 688 O O . ASN A 1 91 ? 14.155 10.788 -1.979 1.00 70.44 91 ASN A O 1
ATOM 692 N N . PRO A 1 92 ? 16.307 11.469 -1.965 1.00 52.84 92 PRO A N 1
ATOM 693 C CA . PRO A 1 92 ? 16.709 10.736 -3.170 1.00 52.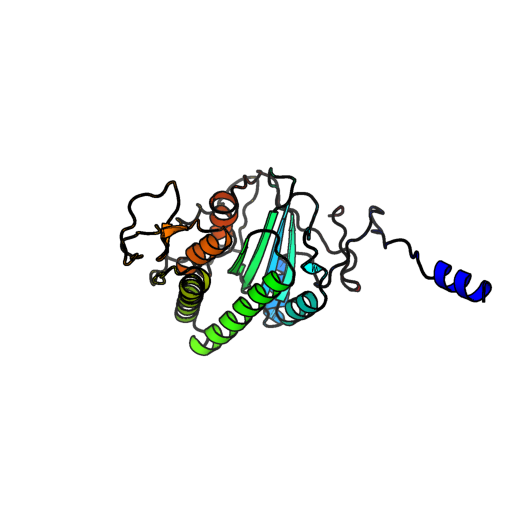84 92 PRO A CA 1
ATOM 694 C C . PRO A 1 92 ? 16.946 9.230 -2.960 1.00 52.84 92 PRO A C 1
ATOM 696 O O . PRO A 1 92 ? 17.250 8.538 -3.923 1.00 52.84 92 PRO A O 1
ATOM 699 N N . GLY A 1 93 ? 16.826 8.717 -1.730 1.00 57.22 93 GLY A N 1
ATOM 700 C CA . GLY A 1 93 ? 17.325 7.386 -1.349 1.00 57.22 93 GLY A CA 1
ATOM 701 C C . GLY A 1 93 ? 16.285 6.291 -1.118 1.00 57.22 93 GLY A C 1
ATOM 702 O O . GLY A 1 93 ? 16.642 5.222 -0.633 1.00 57.22 93 GLY A O 1
ATOM 703 N N . GLY A 1 94 ? 15.018 6.529 -1.445 1.00 66.50 94 GLY A N 1
ATOM 704 C CA . GLY A 1 94 ? 13.988 5.505 -1.337 1.00 66.50 94 GLY A CA 1
ATOM 705 C C . GLY A 1 94 ? 12.858 5.899 -0.406 1.00 66.50 94 GLY A C 1
ATOM 706 O O . GLY A 1 94 ? 13.027 6.457 0.678 1.00 66.50 94 GLY A O 1
ATOM 707 N N . ALA A 1 95 ? 11.670 5.617 -0.898 1.00 58.47 95 ALA A N 1
ATOM 708 C CA . ALA A 1 95 ? 10.436 6.058 -0.316 1.00 58.47 95 ALA A CA 1
ATOM 709 C C . ALA A 1 95 ? 9.376 5.180 -0.948 1.00 58.47 95 ALA A C 1
ATOM 711 O O . ALA A 1 95 ? 9.185 5.275 -2.147 1.00 58.47 95 ALA A O 1
ATOM 712 N N . TYR A 1 96 ? 8.755 4.292 -0.187 1.00 78.94 96 TYR A N 1
ATOM 713 C CA . TYR A 1 96 ? 7.681 3.452 -0.690 1.00 78.94 96 TYR A CA 1
ATOM 714 C C . TYR A 1 96 ? 6.514 3.607 0.250 1.00 78.94 96 TYR A C 1
ATOM 716 O O . TYR A 1 96 ? 6.636 3.277 1.421 1.00 78.94 96 TYR A O 1
ATOM 724 N N . VAL A 1 97 ? 5.407 4.159 -0.225 1.00 92.50 97 VAL A N 1
ATOM 725 C CA . VAL A 1 97 ? 4.130 3.890 0.426 1.00 92.50 97 VAL A CA 1
ATOM 726 C C . VAL A 1 97 ? 3.296 3.141 -0.584 1.00 92.50 97 VAL A C 1
ATOM 728 O O . VAL A 1 97 ? 3.044 3.642 -1.679 1.00 92.50 97 VAL A O 1
ATOM 731 N N . SER A 1 98 ? 2.937 1.916 -0.226 1.00 95.56 98 SER A N 1
ATOM 732 C CA . SER A 1 98 ? 2.035 1.108 -1.036 1.00 95.56 98 SER A CA 1
ATOM 733 C C . SER A 1 98 ? 0.641 1.227 -0.449 1.00 95.56 98 SER A C 1
ATOM 735 O O . SER A 1 98 ? 0.455 0.950 0.732 1.00 95.56 98 SER A O 1
ATOM 737 N N . TYR A 1 99 ? -0.314 1.670 -1.248 1.00 96.88 99 TYR A N 1
ATOM 738 C CA . TYR A 1 99 ? -1.701 1.862 -0.858 1.00 96.88 99 TYR A CA 1
ATOM 739 C C . TYR A 1 99 ? -2.554 0.750 -1.449 1.00 96.88 99 TYR A C 1
ATOM 741 O O . TYR A 1 99 ? -2.409 0.400 -2.620 1.00 96.88 99 TYR A O 1
ATOM 749 N N . PHE A 1 100 ? -3.471 0.238 -0.641 1.00 98.00 100 PHE A N 1
ATOM 750 C CA . PHE A 1 100 ? -4.573 -0.595 -1.090 1.00 98.00 100 PHE A CA 1
ATOM 751 C C . PHE A 1 100 ? -5.841 0.238 -0.976 1.00 98.00 100 PHE A C 1
ATOM 753 O O . PHE A 1 100 ? -6.194 0.685 0.119 1.00 98.00 100 PHE A O 1
ATOM 760 N N . CYS A 1 101 ? -6.505 0.470 -2.100 1.00 97.31 101 CYS A N 1
ATOM 761 C CA . CYS A 1 101 ? -7.671 1.337 -2.189 1.00 97.31 101 CYS A CA 1
ATOM 762 C C . CYS A 1 101 ? -8.873 0.591 -2.765 1.00 97.31 101 CYS A C 1
ATOM 764 O O . CYS A 1 101 ? -8.729 -0.369 -3.525 1.00 97.31 101 CYS A O 1
ATOM 766 N N . ALA A 1 102 ? -10.069 1.056 -2.421 1.00 95.31 102 ALA A N 1
ATOM 767 C CA . ALA A 1 102 ? -11.273 0.716 -3.159 1.00 95.31 102 ALA A CA 1
ATOM 768 C C . ALA A 1 102 ? -11.214 1.350 -4.568 1.00 95.31 102 ALA A C 1
ATOM 770 O O . ALA A 1 102 ? -10.455 2.306 -4.778 1.00 95.31 102 ALA A O 1
ATOM 771 N N . PRO A 1 103 ? -12.011 0.872 -5.543 1.00 92.56 103 PRO A N 1
ATOM 772 C CA . PRO A 1 103 ? -12.006 1.424 -6.901 1.00 92.56 103 PRO A CA 1
ATOM 773 C C . PRO A 1 103 ? -12.370 2.914 -7.012 1.00 92.56 103 PRO A C 1
ATOM 775 O O . PRO A 1 103 ? -12.143 3.518 -8.053 1.00 92.56 103 PRO A O 1
ATOM 778 N N . ASP A 1 104 ? -12.928 3.518 -5.965 1.00 88.00 104 ASP A N 1
ATOM 779 C CA . ASP A 1 104 ? -13.239 4.951 -5.884 1.00 88.00 104 ASP A CA 1
ATOM 780 C C . ASP A 1 104 ? -12.128 5.798 -5.229 1.00 88.00 104 ASP A C 1
ATOM 782 O O . ASP A 1 104 ? -12.302 7.000 -5.032 1.00 88.00 104 ASP A O 1
ATOM 786 N N . GLY A 1 105 ? -10.982 5.193 -4.895 1.00 89.94 105 GLY A N 1
ATOM 787 C CA . GLY A 1 105 ? -9.815 5.883 -4.337 1.00 89.94 105 GLY A CA 1
ATOM 788 C C . GLY A 1 105 ? -9.783 5.986 -2.808 1.00 89.94 105 GLY A C 1
ATOM 789 O O . GLY A 1 105 ? -8.812 6.518 -2.256 1.00 89.94 105 GLY A O 1
ATOM 790 N N . ARG A 1 106 ? -10.788 5.461 -2.096 1.00 93.31 106 ARG A N 1
ATOM 791 C CA . ARG A 1 106 ? -10.764 5.369 -0.626 1.00 93.31 106 ARG A CA 1
ATOM 792 C C . ARG A 1 106 ? -9.721 4.356 -0.164 1.00 93.31 106 ARG A C 1
ATOM 794 O O . ARG A 1 106 ? -9.692 3.227 -0.647 1.00 93.31 106 ARG A O 1
ATOM 801 N N . VAL A 1 107 ? -8.865 4.742 0.780 1.00 95.50 107 VAL A N 1
ATOM 802 C CA . VAL A 1 107 ? -7.770 3.889 1.264 1.00 95.50 107 VAL A CA 1
ATOM 803 C C . VAL A 1 107 ? -8.295 2.882 2.286 1.00 95.50 107 VAL A C 1
ATOM 805 O O . VAL A 1 107 ? -8.861 3.253 3.316 1.00 95.50 107 VAL A O 1
ATOM 808 N N . LEU A 1 108 ? -8.058 1.603 2.007 1.00 96.38 108 LEU A N 1
ATOM 809 C CA . LEU A 1 108 ? -8.337 0.472 2.895 1.00 96.38 108 LEU A CA 1
ATOM 810 C C . LEU A 1 108 ? -7.124 0.146 3.765 1.00 96.38 108 LEU A C 1
ATOM 812 O O . LEU A 1 108 ? -7.276 -0.284 4.900 1.00 96.38 108 LEU A O 1
ATOM 816 N N . HIS A 1 109 ? -5.915 0.301 3.218 1.00 97.94 109 HIS A N 1
ATOM 817 C CA . HIS A 1 109 ? -4.665 0.014 3.918 1.00 97.94 109 HIS A CA 1
ATOM 818 C C . HIS A 1 109 ? -3.476 0.727 3.275 1.00 97.94 109 HIS A C 1
ATOM 820 O O . HIS A 1 109 ? -3.510 1.057 2.089 1.00 97.94 109 HIS A O 1
ATOM 826 N N . ALA A 1 110 ? -2.398 0.915 4.036 1.00 97.19 110 ALA A N 1
ATOM 827 C CA . ALA A 1 110 ? -1.122 1.373 3.505 1.00 97.19 110 ALA A CA 1
ATOM 828 C C . ALA A 1 110 ? 0.068 0.648 4.160 1.00 97.19 110 ALA A C 1
ATOM 830 O O . ALA A 1 110 ? 0.029 0.269 5.333 1.00 97.19 110 ALA A O 1
ATOM 831 N N . VAL A 1 111 ? 1.144 0.475 3.396 1.00 96.56 111 VAL A N 1
ATOM 832 C CA . VAL A 1 111 ? 2.411 -0.124 3.837 1.00 96.56 111 VAL A CA 1
ATOM 833 C C . VAL A 1 111 ? 3.500 0.938 3.776 1.00 96.56 111 VAL A C 1
ATOM 835 O O . VAL A 1 111 ? 3.790 1.462 2.700 1.00 96.56 111 VAL A O 1
ATOM 838 N N . ALA A 1 112 ? 4.080 1.265 4.931 1.00 93.75 112 ALA A N 1
ATOM 839 C CA . ALA A 1 112 ? 5.156 2.238 5.067 1.00 93.75 112 ALA A CA 1
ATOM 840 C C . ALA A 1 112 ? 6.526 1.639 4.735 1.00 93.75 112 ALA A C 1
ATOM 842 O O . ALA A 1 112 ? 6.979 0.679 5.356 1.00 93.75 112 ALA A O 1
ATOM 843 N N . GLY A 1 113 ? 7.247 2.319 3.852 1.00 91.44 113 GLY A N 1
ATOM 844 C CA . GLY A 1 113 ? 8.607 1.987 3.456 1.00 91.44 113 GLY A CA 1
ATOM 845 C C . GLY A 1 113 ? 8.694 0.822 2.471 1.00 91.44 113 GLY A C 1
ATOM 846 O O . GLY A 1 113 ? 7.712 0.173 2.117 1.00 91.44 113 GLY A O 1
ATOM 847 N N . ALA A 1 114 ? 9.922 0.556 2.024 1.00 91.19 114 ALA A N 1
ATOM 848 C CA . ALA A 1 114 ? 10.219 -0.665 1.296 1.00 91.19 114 ALA A CA 1
ATOM 849 C C . ALA A 1 114 ? 10.270 -1.838 2.281 1.00 91.19 114 ALA A C 1
ATOM 851 O O . ALA A 1 114 ? 11.026 -1.811 3.256 1.00 91.19 114 ALA A O 1
ATOM 852 N N . VAL A 1 115 ? 9.497 -2.877 1.998 1.00 94.25 115 VAL A N 1
ATOM 853 C CA . VAL A 1 115 ? 9.450 -4.124 2.769 1.00 94.25 115 VAL A CA 1
ATOM 854 C C . VAL A 1 115 ? 9.901 -5.287 1.887 1.00 94.25 115 VAL A C 1
ATOM 856 O O . VAL A 1 115 ? 10.001 -5.135 0.673 1.00 94.25 115 VAL A O 1
ATOM 859 N N . ASP A 1 116 ? 10.243 -6.426 2.480 1.00 95.50 116 ASP A N 1
ATOM 860 C CA . ASP A 1 116 ? 10.504 -7.651 1.717 1.00 95.50 116 ASP A CA 1
ATOM 861 C C . ASP A 1 116 ? 9.199 -8.270 1.169 1.00 95.50 116 ASP A C 1
ATOM 863 O O . ASP A 1 116 ? 8.090 -7.864 1.532 1.00 95.50 116 ASP A O 1
ATOM 867 N N . ALA A 1 117 ? 9.335 -9.268 0.290 1.00 96.75 117 ALA A N 1
ATOM 868 C CA . ALA A 1 117 ? 8.202 -9.929 -0.357 1.00 96.75 117 ALA A CA 1
ATOM 869 C C . ALA A 1 117 ? 7.237 -10.602 0.632 1.00 96.75 117 ALA A C 1
ATOM 871 O O . ALA A 1 117 ? 6.025 -10.514 0.446 1.00 96.75 117 ALA A O 1
ATOM 872 N N . GLY A 1 118 ? 7.759 -11.250 1.680 1.00 97.69 118 GLY A N 1
ATOM 873 C CA . GLY A 1 118 ? 6.946 -11.958 2.669 1.00 97.69 118 GLY A CA 1
ATOM 874 C C . GLY A 1 118 ? 6.106 -10.989 3.493 1.00 97.69 118 GLY A C 1
ATOM 875 O O . GLY A 1 118 ? 4.901 -11.187 3.655 1.00 97.69 118 GLY A O 1
ATOM 876 N N . THR A 1 119 ? 6.716 -9.886 3.926 1.00 96.88 119 THR A N 1
ATOM 877 C CA . THR A 1 119 ? 6.008 -8.795 4.600 1.00 96.88 119 THR A CA 1
ATOM 878 C C . THR A 1 119 ? 4.926 -8.198 3.693 1.00 96.88 119 THR A C 1
ATOM 880 O O . THR A 1 119 ? 3.776 -8.100 4.115 1.00 96.88 119 THR A O 1
ATOM 883 N N . MET A 1 120 ? 5.236 -7.854 2.435 1.00 97.62 120 MET A N 1
ATOM 884 C CA . MET A 1 120 ? 4.231 -7.297 1.514 1.00 97.62 120 MET A CA 1
ATOM 885 C C . MET A 1 120 ? 3.080 -8.277 1.245 1.00 97.62 120 MET A C 1
ATOM 887 O O . MET A 1 120 ? 1.924 -7.861 1.203 1.00 97.62 120 MET A O 1
ATOM 891 N N . LEU A 1 121 ? 3.369 -9.574 1.100 1.00 98.25 121 LEU A N 1
ATOM 892 C CA . LEU A 1 121 ? 2.348 -10.603 0.895 1.00 98.25 121 LEU A CA 1
ATOM 893 C C . LEU A 1 121 ? 1.422 -10.728 2.107 1.00 98.25 121 LEU A C 1
ATOM 895 O O . LEU A 1 121 ? 0.207 -10.818 1.935 1.00 98.25 121 LEU A O 1
ATOM 899 N N . ALA A 1 122 ? 1.967 -10.685 3.324 1.00 97.81 122 ALA A N 1
ATOM 900 C CA . ALA A 1 122 ? 1.170 -10.696 4.547 1.00 97.81 122 ALA A CA 1
ATOM 901 C C . ALA A 1 122 ? 0.253 -9.462 4.640 1.00 97.81 122 ALA A C 1
ATOM 903 O O . ALA A 1 122 ? -0.926 -9.593 4.974 1.00 97.81 122 ALA A O 1
ATOM 904 N N . GLU A 1 123 ? 0.761 -8.275 4.293 1.00 98.12 123 GLU A N 1
ATOM 905 C CA . GLU A 1 123 ? -0.025 -7.035 4.266 1.00 98.12 123 GLU A CA 1
ATOM 906 C C . GLU A 1 123 ? -1.137 -7.065 3.208 1.00 98.12 123 GLU A C 1
ATOM 908 O O . GLU A 1 123 ? -2.286 -6.739 3.516 1.00 98.12 123 GLU A O 1
ATOM 913 N N . ALA A 1 124 ? -0.814 -7.503 1.987 1.00 98.25 124 ALA A N 1
ATOM 914 C CA . ALA A 1 124 ? -1.768 -7.658 0.891 1.00 98.25 124 ALA A CA 1
ATOM 915 C C . ALA A 1 124 ? -2.852 -8.689 1.229 1.00 98.25 124 ALA A C 1
ATOM 917 O O . ALA A 1 124 ? -4.036 -8.460 0.985 1.00 98.25 124 ALA A O 1
ATOM 918 N N . THR A 1 125 ? -2.460 -9.806 1.843 1.00 98.50 125 THR A N 1
ATOM 919 C CA . THR A 1 125 ? -3.399 -10.849 2.263 1.00 98.50 125 THR A CA 1
ATOM 920 C C . THR A 1 125 ? -4.349 -10.325 3.325 1.00 98.50 125 THR A C 1
ATOM 922 O O . THR A 1 125 ? -5.560 -10.491 3.209 1.00 98.50 125 THR A O 1
ATOM 925 N N . TRP A 1 126 ? -3.822 -9.633 4.335 1.00 98.12 126 TRP A N 1
ATOM 926 C CA . TRP A 1 126 ? -4.649 -9.080 5.398 1.00 98.12 126 TRP A CA 1
ATOM 927 C C . TRP A 1 126 ? -5.718 -8.121 4.863 1.00 98.12 126 TRP A C 1
ATOM 929 O O . TRP A 1 126 ? -6.882 -8.262 5.233 1.00 98.12 126 TRP A O 1
ATOM 939 N N . VAL A 1 127 ? -5.361 -7.172 3.988 1.00 98.06 127 VAL A N 1
ATOM 940 C CA . VAL A 1 127 ? -6.336 -6.187 3.485 1.00 98.06 127 VAL A CA 1
ATOM 941 C C . VAL A 1 127 ? -7.373 -6.823 2.560 1.00 98.06 127 VAL A C 1
ATOM 943 O O . VAL A 1 127 ? -8.543 -6.452 2.628 1.00 98.06 127 VAL A O 1
ATOM 946 N N . VAL A 1 128 ? -6.992 -7.808 1.741 1.00 98.12 128 VAL A N 1
ATOM 947 C CA . VAL A 1 128 ? -7.933 -8.541 0.881 1.00 98.12 128 VAL A CA 1
ATOM 948 C C . VAL A 1 128 ? -8.935 -9.327 1.725 1.00 98.12 128 VAL A C 1
ATOM 950 O O . VAL A 1 128 ? -10.141 -9.211 1.507 1.00 98.12 128 VAL A O 1
ATOM 953 N N . GLU A 1 129 ? -8.469 -10.079 2.721 1.00 97.75 129 GLU A N 1
ATOM 954 C CA . GLU A 1 129 ? -9.351 -10.871 3.585 1.00 97.75 129 GLU A CA 1
ATOM 955 C C . GLU A 1 129 ? -10.220 -9.985 4.493 1.00 97.75 129 GLU A C 1
ATOM 957 O O . GLU A 1 129 ? -11.414 -10.245 4.648 1.00 97.75 129 GLU A O 1
ATOM 962 N N . ALA A 1 130 ? -9.675 -8.883 5.020 1.00 97.06 130 ALA A N 1
ATOM 963 C CA . ALA A 1 130 ? -10.456 -7.886 5.754 1.00 97.06 130 ALA A CA 1
ATOM 964 C C . ALA A 1 130 ? -11.537 -7.246 4.868 1.00 97.06 130 ALA A C 1
ATOM 966 O O . ALA A 1 130 ? -12.664 -7.067 5.326 1.00 97.06 130 ALA A O 1
ATOM 967 N N . SER A 1 131 ? -11.226 -6.964 3.597 1.00 96.12 131 SER A N 1
ATOM 968 C CA . SER A 1 131 ? -12.187 -6.413 2.631 1.00 96.12 131 SER A CA 1
ATOM 969 C C . SER A 1 131 ? -13.338 -7.374 2.375 1.00 96.12 131 SER A C 1
ATOM 971 O O . SER A 1 131 ? -14.493 -6.980 2.511 1.00 96.12 131 SER A O 1
ATOM 973 N N . LYS A 1 132 ? -13.040 -8.640 2.061 1.00 95.56 132 LYS A N 1
ATOM 974 C CA . LYS A 1 132 ? -14.060 -9.674 1.826 1.00 95.56 132 LYS A CA 1
ATOM 975 C C . LYS A 1 132 ? -14.980 -9.829 3.030 1.00 95.56 132 LYS A C 1
ATOM 977 O O . LYS A 1 132 ? -16.197 -9.743 2.884 1.00 95.56 132 LYS A O 1
ATOM 982 N N . LYS A 1 133 ? -14.391 -9.972 4.222 1.00 95.62 133 LYS A N 1
ATOM 983 C CA . LYS A 1 133 ? -15.144 -10.097 5.470 1.00 95.62 133 LYS A CA 1
ATOM 984 C C . LYS A 1 133 ? -16.016 -8.873 5.732 1.00 95.62 133 LYS A C 1
ATOM 986 O O . LYS A 1 133 ? -17.174 -9.015 6.103 1.00 95.62 133 LYS A O 1
ATOM 991 N N . ALA A 1 134 ? -15.485 -7.670 5.528 1.00 92.88 134 ALA A N 1
ATOM 992 C CA . ALA A 1 134 ? -16.255 -6.457 5.747 1.00 92.88 134 ALA A CA 1
ATOM 993 C C . ALA A 1 134 ? -17.398 -6.305 4.729 1.00 92.88 134 ALA A C 1
ATOM 995 O O . ALA A 1 134 ? -18.473 -5.849 5.110 1.00 92.88 134 ALA A O 1
ATOM 996 N N . ILE A 1 135 ? -17.215 -6.703 3.464 1.00 89.94 135 ILE A N 1
ATOM 997 C CA . ILE A 1 135 ? -18.288 -6.711 2.451 1.00 89.94 135 ILE A CA 1
ATOM 998 C C . ILE A 1 135 ? -19.415 -7.660 2.878 1.00 89.94 135 ILE A C 1
ATOM 1000 O O . ILE A 1 135 ? -20.580 -7.260 2.869 1.00 89.94 135 ILE A O 1
ATOM 1004 N N . GLU A 1 136 ? -19.063 -8.874 3.305 1.00 92.31 136 GLU A N 1
ATOM 1005 C CA . GLU A 1 136 ? -20.008 -9.877 3.806 1.00 92.31 136 GLU A CA 1
ATOM 1006 C C . GLU A 1 136 ? -20.777 -9.369 5.040 1.00 92.31 136 GLU A C 1
ATOM 1008 O O . GLU A 1 136 ? -22.009 -9.320 5.038 1.00 92.31 136 GLU A O 1
ATOM 1013 N N . ASP A 1 137 ? -20.059 -8.899 6.063 1.00 91.69 137 ASP A N 1
ATOM 1014 C CA . ASP A 1 137 ? -20.636 -8.473 7.344 1.00 91.69 137 ASP A CA 1
ATOM 1015 C C . ASP A 1 137 ? -21.456 -7.169 7.226 1.00 91.69 137 ASP A C 1
ATOM 1017 O O . ASP A 1 137 ? -22.442 -6.978 7.942 1.00 91.69 137 ASP A O 1
ATOM 1021 N N . SER A 1 138 ? -21.080 -6.260 6.319 1.00 87.94 138 SER A N 1
ATOM 1022 C CA . SER A 1 138 ? -21.766 -4.971 6.121 1.00 87.94 138 SER A CA 1
ATOM 1023 C C . SER A 1 138 ? -23.037 -5.064 5.283 1.00 87.94 138 SER A C 1
ATOM 1025 O O . SER A 1 138 ? -23.744 -4.061 5.143 1.00 87.94 138 SER A O 1
ATOM 1027 N N . ARG A 1 139 ? -23.321 -6.231 4.686 1.00 86.94 139 ARG A N 1
ATOM 1028 C CA . ARG A 1 139 ? -24.396 -6.407 3.694 1.00 86.94 139 ARG A CA 1
ATOM 1029 C C . ARG A 1 139 ? -24.326 -5.349 2.581 1.00 86.94 139 ARG A C 1
ATOM 1031 O O . ARG A 1 139 ? -25.356 -4.845 2.142 1.00 86.94 139 ARG A O 1
ATOM 1038 N N . ALA A 1 140 ? -23.105 -4.986 2.180 1.00 74.12 140 ALA A N 1
ATOM 1039 C CA . ALA A 1 140 ? -22.806 -3.952 1.186 1.00 74.12 140 ALA A CA 1
ATOM 1040 C C . ALA A 1 140 ? -23.298 -2.525 1.524 1.00 74.12 140 ALA A C 1
ATOM 1042 O O . ALA A 1 140 ? -23.527 -1.720 0.623 1.00 74.12 140 ALA A O 1
ATOM 1043 N N . THR A 1 141 ? -23.434 -2.180 2.808 1.00 76.31 141 THR A N 1
ATOM 1044 C CA . THR A 1 141 ? -23.715 -0.798 3.237 1.00 76.31 141 THR A CA 1
ATOM 1045 C C . THR A 1 141 ? -22.440 -0.090 3.706 1.00 76.31 141 THR A C 1
ATOM 1047 O O . THR A 1 141 ? -21.578 -0.685 4.353 1.00 76.31 141 THR A O 1
ATOM 1050 N N . GLU A 1 142 ? -22.299 1.196 3.378 1.00 77.44 142 GLU A N 1
ATOM 1051 C CA . GLU A 1 142 ? -21.049 1.939 3.585 1.00 77.44 142 GLU A CA 1
ATOM 1052 C C . GLU A 1 142 ? -20.702 2.166 5.063 1.00 77.44 142 GLU A C 1
ATOM 1054 O O . GLU A 1 142 ? -19.573 1.900 5.479 1.00 77.44 142 GLU A O 1
ATOM 1059 N N . THR A 1 143 ? -21.658 2.624 5.877 1.00 79.88 143 THR A N 1
ATOM 1060 C CA . THR A 1 143 ? -21.399 2.953 7.289 1.00 79.88 143 THR A CA 1
ATOM 1061 C C . THR A 1 143 ? -20.902 1.738 8.085 1.00 79.88 143 THR A C 1
ATOM 1063 O O . THR A 1 143 ? -19.864 1.845 8.748 1.00 79.8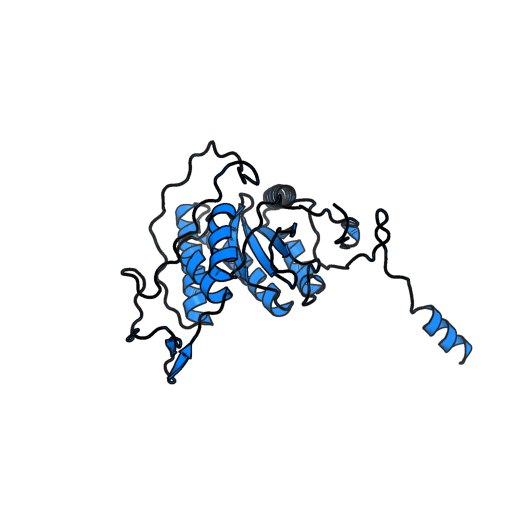8 143 THR A O 1
ATOM 1066 N N . PRO A 1 144 ? -21.539 0.551 7.999 1.00 86.75 144 PRO A N 1
ATOM 1067 C CA . PRO A 1 144 ? -21.021 -0.643 8.662 1.00 86.75 144 PRO A CA 1
ATOM 1068 C C . PRO A 1 144 ? -19.679 -1.101 8.089 1.00 86.75 144 PRO A C 1
ATOM 1070 O O . PRO A 1 144 ? -18.804 -1.494 8.856 1.00 86.75 144 PRO A O 1
ATOM 1073 N N . PHE A 1 145 ? -19.470 -0.995 6.772 1.00 87.81 145 PHE A N 1
ATOM 1074 C CA . PHE A 1 145 ? -18.194 -1.339 6.138 1.00 87.81 145 PHE A CA 1
ATOM 1075 C C . PHE A 1 145 ? -17.032 -0.502 6.703 1.00 87.81 145 PHE A C 1
ATOM 1077 O O . PHE A 1 145 ? -15.990 -1.045 7.082 1.00 87.81 145 PHE A O 1
ATOM 1084 N N . LYS A 1 146 ? -17.238 0.809 6.867 1.00 89.31 146 LYS A N 1
ATOM 1085 C CA . LYS A 1 146 ? -16.261 1.724 7.473 1.00 89.31 146 LYS A CA 1
ATOM 1086 C C . LYS A 1 146 ? -15.947 1.367 8.924 1.00 89.31 146 LYS A C 1
ATOM 1088 O O . LYS A 1 146 ? -14.775 1.272 9.291 1.00 89.31 146 LYS A O 1
ATOM 1093 N N . ALA A 1 147 ? -16.972 1.128 9.742 1.00 89.19 147 ALA A N 1
ATOM 1094 C CA . ALA A 1 147 ? -16.799 0.739 11.141 1.00 89.19 147 ALA A CA 1
ATOM 1095 C C . ALA A 1 147 ? -16.032 -0.589 11.284 1.00 89.19 147 ALA A C 1
ATOM 1097 O O . ALA A 1 147 ? -15.151 -0.711 12.140 1.00 89.19 147 ALA A O 1
ATOM 1098 N N . LEU A 1 148 ? -16.310 -1.561 10.410 1.00 92.19 148 LEU A N 1
ATOM 1099 C CA . LEU A 1 148 ? -15.607 -2.844 10.366 1.00 92.19 148 LEU A CA 1
ATOM 1100 C C . LEU A 1 148 ? -14.122 -2.669 10.025 1.00 92.19 148 LEU A C 1
ATOM 1102 O O . LEU A 1 148 ? -13.279 -3.280 10.679 1.00 92.19 148 LEU A O 1
ATOM 1106 N N . PHE A 1 149 ? -13.780 -1.793 9.078 1.00 92.62 149 PHE A N 1
ATOM 1107 C CA . PHE A 1 149 ? -12.381 -1.499 8.744 1.00 92.62 149 PHE A CA 1
ATOM 1108 C C . PHE A 1 149 ? -11.629 -0.776 9.861 1.00 92.62 149 PHE A C 1
ATOM 1110 O O . PHE A 1 149 ? -10.496 -1.147 10.183 1.00 92.62 149 PHE A O 1
ATOM 1117 N N . ARG A 1 150 ? -12.262 0.213 10.505 1.00 92.56 150 ARG A N 1
ATOM 1118 C CA . ARG A 1 150 ? -11.693 0.876 11.690 1.00 92.56 150 ARG A CA 1
ATOM 1119 C C . ARG A 1 150 ? -11.373 -0.142 12.783 1.00 92.56 150 ARG A C 1
ATOM 1121 O O . ARG A 1 150 ? -10.260 -0.157 13.311 1.00 92.56 150 ARG A O 1
ATOM 1128 N N . ARG A 1 151 ? -12.319 -1.045 13.065 1.00 92.81 151 ARG A N 1
ATOM 1129 C CA . ARG A 1 151 ? -12.132 -2.146 14.016 1.00 92.81 151 ARG A CA 1
ATOM 1130 C C . ARG A 1 151 ? -11.020 -3.100 13.581 1.00 92.81 151 ARG A C 1
ATOM 1132 O O . ARG A 1 151 ? -10.179 -3.445 14.399 1.00 92.81 151 ARG A O 1
ATOM 1139 N N . ALA A 1 152 ? -10.954 -3.481 12.307 1.00 95.94 152 ALA A N 1
ATOM 1140 C CA . ALA A 1 152 ? -9.915 -4.378 11.806 1.00 95.94 152 ALA A CA 1
ATOM 1141 C C . ALA A 1 152 ? -8.499 -3.803 12.003 1.00 95.94 152 ALA A C 1
ATOM 1143 O O . ALA A 1 152 ? -7.575 -4.541 12.360 1.00 95.94 152 ALA A O 1
ATOM 1144 N N . HIS A 1 153 ? -8.318 -2.492 11.810 1.00 95.94 153 HIS A N 1
ATOM 1145 C CA . HIS A 1 153 ? -7.058 -1.808 12.109 1.00 95.94 153 HIS A CA 1
ATOM 1146 C C . HIS A 1 153 ? -6.760 -1.740 13.609 1.00 95.94 153 HIS A C 1
ATOM 1148 O O . HIS A 1 153 ? -5.633 -2.040 14.007 1.00 95.94 153 HIS A O 1
ATOM 1154 N N . ALA A 1 154 ? -7.751 -1.406 14.438 1.00 91.38 154 ALA A N 1
ATOM 1155 C CA . ALA A 1 154 ? -7.625 -1.426 15.896 1.00 91.38 154 ALA A CA 1
ATOM 1156 C C . ALA A 1 154 ? -7.225 -2.816 16.428 1.00 91.38 154 ALA A C 1
ATOM 1158 O O . ALA A 1 154 ? -6.263 -2.946 17.184 1.00 91.38 154 ALA A O 1
ATOM 1159 N N . ASP A 1 155 ? -7.875 -3.877 15.949 1.00 92.69 155 ASP A N 1
ATOM 1160 C CA . ASP A 1 155 ? -7.556 -5.262 16.309 1.00 92.69 155 ASP A CA 1
ATOM 1161 C C . ASP A 1 155 ? -6.135 -5.649 15.873 1.00 92.69 155 ASP A C 1
ATOM 1163 O O . ASP A 1 155 ? -5.480 -6.494 16.490 1.00 92.69 155 ASP A O 1
ATOM 1167 N N . ARG A 1 156 ? -5.632 -5.059 14.783 1.00 93.38 156 ARG A N 1
ATOM 1168 C CA . ARG A 1 156 ? -4.259 -5.276 14.319 1.00 93.38 156 ARG A CA 1
ATOM 1169 C C . ARG A 1 156 ? -3.237 -4.529 15.172 1.00 93.38 156 ARG A C 1
ATOM 1171 O O . ARG A 1 156 ? -2.190 -5.102 15.470 1.00 93.38 156 ARG A O 1
ATOM 1178 N N . LEU A 1 157 ? -3.550 -3.311 15.618 1.00 88.38 157 LEU A N 1
ATOM 1179 C CA . LEU A 1 157 ? -2.753 -2.581 16.612 1.00 88.38 157 LEU A CA 1
ATOM 1180 C C . LEU A 1 157 ? -2.636 -3.368 17.914 1.00 88.38 157 LEU A C 1
ATOM 1182 O O . LEU A 1 157 ? -1.529 -3.559 18.419 1.00 88.38 157 LEU A O 1
ATOM 1186 N N . ALA A 1 158 ? -3.754 -3.902 18.401 1.00 84.81 158 ALA A N 1
ATOM 1187 C CA . ALA A 1 158 ? -3.782 -4.672 19.634 1.00 84.81 158 ALA A CA 1
ATOM 1188 C C . ALA A 1 158 ? -2.941 -5.949 19.514 1.00 84.81 158 ALA A C 1
ATOM 1190 O O . ALA A 1 158 ? -2.086 -6.210 20.358 1.00 84.81 158 ALA A O 1
ATOM 1191 N N . ARG A 1 159 ? -3.129 -6.723 18.436 1.00 87.19 159 ARG A N 1
ATOM 1192 C CA . ARG A 1 159 ? -2.433 -8.005 18.238 1.00 87.19 159 ARG A CA 1
ATOM 1193 C C . ARG A 1 159 ? -0.941 -7.861 17.966 1.00 87.19 159 ARG A C 1
ATOM 1195 O O . ARG A 1 159 ? -0.151 -8.594 18.549 1.00 87.19 159 ARG A O 1
ATOM 1202 N N . ASN A 1 160 ? -0.558 -6.947 17.078 1.00 87.62 160 ASN A N 1
ATOM 1203 C CA . ASN A 1 160 ? 0.821 -6.874 16.591 1.00 87.62 160 ASN A CA 1
ATOM 1204 C C . ASN A 1 160 ? 1.685 -5.913 17.412 1.00 87.62 160 ASN A C 1
ATOM 1206 O O . ASN A 1 160 ? 2.908 -6.041 17.408 1.00 87.62 160 ASN A O 1
ATOM 1210 N N . TYR A 1 161 ? 1.060 -4.948 18.092 1.00 82.69 161 TYR A N 1
ATOM 1211 C CA . TYR A 1 161 ? 1.762 -3.863 18.775 1.00 82.69 161 TYR A CA 1
ATOM 1212 C C . TYR A 1 161 ? 1.343 -3.690 20.242 1.00 82.69 161 TYR A C 1
ATOM 1214 O O . TYR A 1 161 ? 1.865 -2.810 20.917 1.00 82.69 161 TYR A O 1
ATOM 1222 N N . GLY A 1 162 ? 0.407 -4.502 20.753 1.00 80.62 162 GLY A N 1
ATOM 1223 C CA . GLY A 1 162 ? -0.102 -4.371 22.124 1.00 80.62 162 GLY A CA 1
ATOM 1224 C C . GLY A 1 162 ? -0.889 -3.079 22.371 1.00 80.62 162 GLY A C 1
ATOM 1225 O O . GLY A 1 162 ? -1.121 -2.719 23.523 1.00 80.62 162 GLY A O 1
ATOM 1226 N N . LEU A 1 163 ? -1.285 -2.374 21.306 1.00 77.56 163 LEU A N 1
ATOM 1227 C CA . LEU A 1 163 ? -1.965 -1.082 21.360 1.00 77.56 163 LEU A CA 1
ATOM 1228 C C . LEU A 1 163 ? -3.475 -1.276 21.239 1.00 77.56 163 LEU A C 1
ATOM 1230 O O . LEU A 1 163 ? -3.991 -1.523 20.151 1.00 77.56 163 LEU A O 1
ATOM 1234 N N . ALA A 1 164 ? -4.185 -1.153 22.357 1.00 79.69 164 ALA A N 1
ATOM 1235 C CA . ALA A 1 164 ? -5.638 -1.091 22.337 1.00 79.69 164 ALA A CA 1
ATOM 1236 C C . ALA A 1 164 ? -6.073 0.296 21.848 1.00 79.69 164 ALA A C 1
ATOM 1238 O O . ALA A 1 164 ? -5.779 1.306 22.484 1.00 79.69 164 ALA A O 1
ATOM 1239 N N . VAL A 1 165 ? -6.760 0.335 20.710 1.00 74.31 165 VAL A N 1
ATOM 1240 C CA . VAL A 1 165 ? -7.371 1.550 20.167 1.00 74.31 165 VAL A CA 1
ATOM 1241 C C . VAL A 1 165 ? -8.857 1.280 20.031 1.00 74.31 165 VAL A C 1
ATOM 1243 O O . VAL A 1 165 ? -9.243 0.284 19.425 1.00 74.31 165 VAL A O 1
ATOM 1246 N N . GLU A 1 166 ? -9.699 2.139 20.597 1.00 75.50 166 GLU A N 1
ATOM 1247 C CA . GLU A 1 166 ? -11.129 2.071 20.319 1.00 75.50 166 GLU A CA 1
ATOM 1248 C C . GLU A 1 166 ? -11.390 2.717 18.949 1.00 75.50 166 GLU A C 1
ATOM 1250 O O . GLU A 1 166 ? -10.922 3.829 18.688 1.00 75.50 166 GLU A O 1
ATOM 1255 N N . PRO A 1 167 ? -12.065 2.021 18.017 1.00 75.69 167 PRO A N 1
ATOM 1256 C CA . PRO A 1 167 ? -12.340 2.577 16.702 1.00 75.69 167 PRO A CA 1
ATOM 1257 C C . PRO A 1 167 ? -13.291 3.770 16.824 1.00 75.69 167 PRO A C 1
ATOM 1259 O O . PRO A 1 167 ? -14.348 3.675 17.446 1.00 75.69 167 PRO A O 1
ATOM 1262 N N . VAL A 1 168 ? -12.943 4.886 16.180 1.00 74.69 168 VAL A N 1
ATOM 1263 C CA . VAL A 1 168 ? -13.785 6.089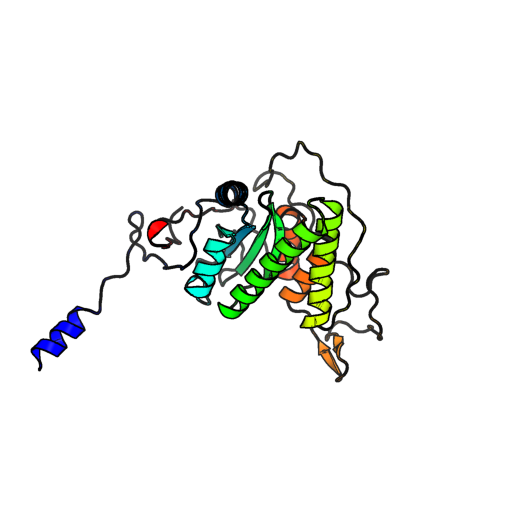 16.181 1.00 74.69 168 VAL A CA 1
ATOM 1264 C C . VAL A 1 168 ? -15.089 5.802 15.434 1.00 74.69 168 VAL A C 1
ATOM 1266 O O . VAL A 1 168 ? -15.083 5.385 14.277 1.00 74.69 168 VAL A O 1
ATOM 1269 N N . THR A 1 169 ? -16.229 6.041 16.073 1.00 69.00 169 THR A N 1
ATOM 1270 C CA . THR A 1 169 ? -17.551 5.864 15.447 1.00 69.00 169 THR A CA 1
ATOM 1271 C C . THR A 1 169 ? -18.056 7.128 14.755 1.00 69.00 169 THR A C 1
ATOM 1273 O O . THR A 1 169 ? -18.993 7.054 13.968 1.00 69.00 169 THR A O 1
ATOM 1276 N N . PHE A 1 170 ? -17.428 8.278 15.015 1.00 60.44 170 PHE A N 1
ATOM 1277 C CA . PHE A 1 170 ? -17.804 9.554 14.420 1.00 60.44 170 PHE A CA 1
ATOM 1278 C C . PHE A 1 170 ? -17.285 9.687 12.984 1.00 60.44 170 PHE A C 1
ATOM 1280 O O . PHE A 1 170 ? -16.090 9.541 12.712 1.00 60.44 170 PHE A O 1
ATOM 1287 N N . ASP A 1 171 ? -18.191 10.013 12.070 1.00 62.44 171 ASP A N 1
ATOM 1288 C CA . ASP A 1 171 ? -17.862 10.374 10.702 1.00 62.44 171 ASP A CA 1
ATOM 1289 C C . ASP A 1 171 ? -17.863 11.893 10.569 1.00 62.44 171 ASP A C 1
ATOM 1291 O O . ASP A 1 171 ? -18.881 12.552 10.772 1.00 62.44 171 ASP A O 1
ATOM 1295 N N . ALA A 1 172 ? -16.700 12.458 10.230 1.00 57.62 172 ALA A N 1
ATOM 1296 C CA . ALA A 1 172 ? -16.674 13.818 9.715 1.00 57.62 172 ALA A CA 1
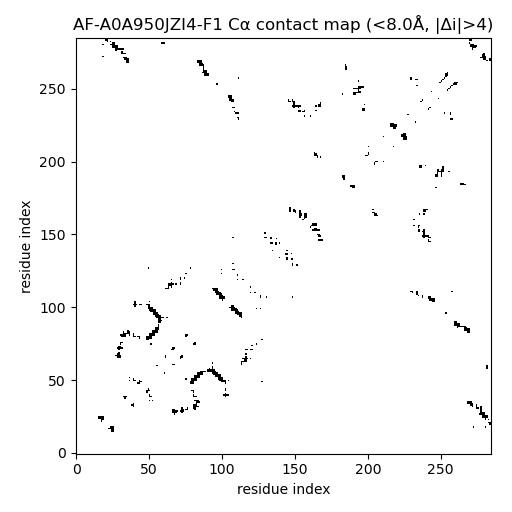ATOM 1297 C C . ALA A 1 172 ? -17.556 13.863 8.453 1.00 57.62 172 ALA A C 1
ATOM 1299 O O . ALA A 1 172 ? -17.493 12.910 7.672 1.00 57.62 172 ALA A O 1
ATOM 1300 N N . PRO A 1 173 ? -18.354 14.927 8.255 1.00 56.44 173 PRO A N 1
ATOM 1301 C CA . PRO A 1 173 ? -19.241 15.032 7.105 1.00 56.44 173 PRO A CA 1
ATOM 1302 C C . PRO A 1 173 ? -18.460 14.841 5.801 1.00 56.44 173 PRO A C 1
ATOM 1304 O O . PRO A 1 173 ? -17.330 15.330 5.664 1.00 56.44 173 PRO A O 1
ATOM 1307 N N . ASP A 1 174 ? -19.063 14.102 4.872 1.00 55.00 174 ASP A N 1
ATOM 1308 C CA . ASP A 1 174 ? -18.491 13.879 3.551 1.00 55.00 174 ASP A CA 1
ATOM 1309 C C . ASP A 1 174 ? -18.372 15.209 2.799 1.00 55.00 174 ASP A C 1
ATOM 1311 O O . ASP A 1 174 ? -19.200 16.110 2.933 1.00 55.00 174 ASP A O 1
ATOM 1315 N N . SER A 1 175 ? -17.300 15.350 2.024 1.00 51.56 175 SER A N 1
ATOM 1316 C CA . SER A 1 175 ? -17.154 16.458 1.079 1.00 51.56 175 SER A CA 1
ATOM 1317 C C . SER A 1 175 ? -18.153 16.289 -0.073 1.00 51.56 175 SER A C 1
ATOM 1319 O O . SER A 1 175 ? -18.311 15.168 -0.554 1.00 51.56 175 SER A O 1
ATOM 1321 N N . ASP A 1 176 ? -18.776 17.383 -0.521 1.00 44.81 176 ASP A N 1
ATOM 1322 C CA . ASP A 1 176 ? -19.843 17.402 -1.536 1.00 44.81 176 ASP A CA 1
ATOM 1323 C C . ASP A 1 176 ? -19.552 16.606 -2.825 1.00 44.81 176 ASP A C 1
ATOM 1325 O O . ASP A 1 176 ? -18.420 16.505 -3.305 1.00 44.81 176 ASP A O 1
ATOM 1329 N N . ALA A 1 177 ? -20.632 16.072 -3.406 1.00 40.84 177 ALA A N 1
ATOM 1330 C CA . ALA A 1 177 ? -20.639 15.106 -4.508 1.00 40.84 177 ALA A CA 1
ATOM 1331 C C . ALA A 1 177 ? -20.191 15.649 -5.885 1.00 40.84 177 ALA A C 1
ATOM 1333 O O . ALA A 1 177 ? -19.868 14.848 -6.760 1.00 40.84 177 ALA A O 1
ATOM 1334 N N . ASP A 1 178 ? -20.114 16.972 -6.073 1.00 47.31 178 ASP A N 1
ATOM 1335 C CA . ASP A 1 178 ? -19.594 17.602 -7.304 1.00 47.31 178 ASP A CA 1
ATOM 1336 C C . ASP A 1 178 ? -18.050 17.691 -7.345 1.00 47.31 178 ASP A C 1
ATOM 1338 O O . ASP A 1 178 ? -17.465 18.258 -8.273 1.00 47.31 178 ASP A O 1
ATOM 1342 N N . ASP A 1 179 ? -17.350 17.091 -6.377 1.00 46.03 179 ASP A N 1
ATOM 1343 C CA . ASP A 1 179 ? -15.889 16.983 -6.381 1.00 46.03 179 ASP A CA 1
ATOM 1344 C C . ASP A 1 179 ? -15.419 15.825 -7.284 1.00 46.03 179 ASP A C 1
ATOM 1346 O O . ASP A 1 179 ? -15.076 14.717 -6.847 1.00 46.03 179 ASP A O 1
ATOM 1350 N N . ALA A 1 180 ? -15.450 16.075 -8.593 1.00 36.78 180 ALA A N 1
ATOM 1351 C CA . ALA A 1 180 ? -15.049 15.134 -9.631 1.00 36.78 180 ALA A CA 1
ATOM 1352 C C . ALA A 1 180 ? -13.517 14.923 -9.642 1.00 36.78 180 ALA A C 1
ATOM 1354 O O . ALA A 1 180 ? -12.803 15.483 -10.470 1.00 36.78 180 ALA A O 1
ATOM 1355 N N . LEU A 1 181 ? -13.007 14.104 -8.712 1.00 45.69 181 LEU A N 1
ATOM 1356 C CA . LEU A 1 181 ? -11.605 13.649 -8.626 1.00 45.69 181 LEU A CA 1
ATOM 1357 C C . LEU A 1 181 ? -10.549 14.773 -8.644 1.00 45.69 181 LEU A C 1
ATOM 1359 O O . LEU A 1 181 ? -9.576 14.691 -9.399 1.00 45.69 181 LEU A O 1
ATOM 1363 N N . THR A 1 182 ? -10.671 15.814 -7.815 1.00 40.00 182 THR A N 1
ATOM 1364 C CA . THR A 1 182 ? -9.675 16.897 -7.856 1.00 40.00 182 THR A CA 1
ATOM 1365 C C . THR A 1 182 ? -8.517 16.706 -6.876 1.00 40.00 182 THR A C 1
ATOM 1367 O O . THR A 1 182 ? -8.359 17.392 -5.872 1.00 40.00 182 THR A O 1
ATOM 1370 N N . TRP A 1 183 ? -7.598 15.817 -7.262 1.00 45.31 183 TRP A N 1
ATOM 1371 C CA . TRP A 1 183 ? -6.183 16.084 -7.011 1.00 45.31 183 TRP A CA 1
ATOM 1372 C C . TRP A 1 183 ? -5.859 17.450 -7.638 1.00 45.31 183 TRP A C 1
ATOM 1374 O O . TRP A 1 183 ? -5.952 17.579 -8.860 1.00 45.31 183 TRP A O 1
ATOM 1384 N N . ARG A 1 184 ? -5.517 18.479 -6.845 1.00 51.91 184 ARG A N 1
ATOM 1385 C CA . ARG A 1 184 ? -4.982 19.732 -7.406 1.00 51.91 184 ARG A CA 1
ATOM 1386 C C . ARG A 1 184 ? -3.545 19.971 -6.984 1.00 51.91 184 ARG A C 1
ATOM 1388 O O . ARG A 1 184 ? -3.187 20.036 -5.811 1.00 51.91 184 ARG A O 1
ATOM 1395 N N . ASP A 1 185 ? -2.758 20.054 -8.035 1.00 45.62 185 ASP A N 1
ATOM 1396 C CA . ASP A 1 185 ? -1.319 20.018 -8.161 1.00 45.62 185 ASP A CA 1
ATOM 1397 C C . ASP A 1 185 ? -0.797 21.487 -8.310 1.00 45.62 185 ASP A C 1
ATOM 1399 O O . ASP A 1 185 ? -1.506 22.391 -7.848 1.00 45.62 185 ASP A O 1
ATOM 1403 N N . PRO A 1 186 ? 0.417 21.758 -8.854 1.00 40.91 186 PRO A N 1
ATOM 1404 C CA . PRO A 1 186 ? 1.245 22.967 -8.640 1.00 40.91 186 PRO A CA 1
ATOM 1405 C C . PRO A 1 186 ? 0.724 24.395 -8.906 1.00 40.91 186 PRO A C 1
ATOM 1407 O O . PRO A 1 186 ? 1.531 25.292 -9.145 1.00 40.91 186 PRO A O 1
ATOM 1410 N N . SER A 1 187 ? -0.579 24.678 -8.895 1.00 42.66 187 SER A N 1
ATOM 1411 C CA . SER A 1 187 ? -1.067 26.060 -9.037 1.00 42.66 187 SER A CA 1
ATOM 1412 C C . SER A 1 187 ? -2.304 26.472 -8.239 1.00 42.66 187 SER A C 1
ATOM 1414 O O . SER A 1 187 ? -2.596 27.666 -8.241 1.00 42.66 187 SER A O 1
ATOM 1416 N N . GLY A 1 188 ? -3.007 25.610 -7.486 1.00 50.62 188 GLY A N 1
ATOM 1417 C CA . GLY A 1 188 ? -3.961 26.199 -6.529 1.00 50.62 188 GLY A CA 1
ATOM 1418 C C . GLY A 1 188 ? -5.100 25.387 -5.933 1.00 50.62 188 GLY A C 1
ATOM 1419 O O . GLY A 1 188 ? -6.243 25.813 -6.057 1.00 50.62 188 GLY A O 1
ATOM 1420 N N . ARG A 1 189 ? -4.741 24.427 -5.065 1.00 41.28 189 ARG A N 1
ATOM 1421 C CA . ARG A 1 189 ? -5.519 23.970 -3.881 1.00 41.28 189 ARG A CA 1
ATOM 1422 C C . ARG A 1 189 ? -6.694 23.007 -4.158 1.00 41.28 189 ARG A C 1
ATOM 1424 O O . ARG A 1 189 ? -7.273 23.079 -5.232 1.00 41.28 189 ARG A O 1
ATOM 1431 N N . PRO A 1 190 ? -7.139 22.197 -3.172 1.00 46.06 190 PRO A N 1
ATOM 1432 C CA . PRO A 1 190 ? -6.565 21.929 -1.853 1.00 46.06 190 PRO A CA 1
ATOM 1433 C C . PRO A 1 190 ? -5.823 20.584 -1.801 1.00 46.06 190 PRO A C 1
ATOM 1435 O O . PRO A 1 190 ? -6.388 19.523 -2.040 1.00 46.06 190 PRO A O 1
ATOM 1438 N N . VAL A 1 191 ? -4.574 20.632 -1.333 1.00 56.69 191 VAL A N 1
ATOM 1439 C CA . VAL A 1 191 ? -4.011 19.530 -0.547 1.00 56.69 191 VAL A CA 1
ATOM 1440 C C . VAL A 1 191 ? -4.770 19.582 0.771 1.00 56.69 191 VAL A C 1
ATOM 1442 O O . VAL A 1 191 ? -4.613 20.549 1.520 1.00 56.69 191 VAL A O 1
ATOM 1445 N N . ALA A 1 192 ? -5.670 18.629 1.005 1.00 54.66 192 ALA A N 1
ATOM 1446 C CA . ALA A 1 192 ? -6.445 18.607 2.237 1.00 54.66 192 ALA A CA 1
ATOM 1447 C C . ALA A 1 192 ? -5.501 18.716 3.449 1.00 54.66 192 ALA A C 1
ATOM 1449 O O . ALA A 1 192 ? -4.395 18.164 3.408 1.00 54.66 192 ALA A O 1
ATOM 1450 N N . PRO A 1 193 ? -5.885 19.451 4.509 1.00 54.38 193 PRO A N 1
ATOM 1451 C CA . PRO A 1 193 ? -5.040 19.554 5.687 1.00 54.38 193 PRO A CA 1
ATOM 1452 C C . PRO A 1 193 ? -4.718 18.141 6.191 1.00 54.38 193 PRO A C 1
ATOM 1454 O O . PRO A 1 193 ? -5.604 17.277 6.136 1.00 54.38 193 PRO A O 1
ATOM 1457 N N . PRO A 1 194 ? -3.481 17.887 6.664 1.00 61.78 194 PRO A N 1
ATOM 1458 C CA . PRO A 1 194 ? -3.141 16.606 7.259 1.00 61.78 194 PRO A CA 1
ATOM 1459 C C . PRO A 1 194 ? -4.209 16.217 8.277 1.00 61.78 194 PRO A C 1
ATOM 1461 O O . PRO A 1 194 ? -4.584 17.020 9.136 1.00 61.78 194 PRO A O 1
ATOM 1464 N N . LEU A 1 195 ? -4.706 14.988 8.174 1.00 70.19 195 LEU A N 1
ATOM 1465 C CA . LEU A 1 195 ? -5.553 14.419 9.206 1.00 70.19 195 LEU A CA 1
ATOM 1466 C C . LEU A 1 195 ? -4.811 14.490 10.535 1.00 70.19 195 LEU A C 1
ATOM 1468 O O . LEU A 1 195 ? -3.650 14.072 10.637 1.00 70.19 195 LEU A O 1
ATOM 1472 N N . VAL A 1 196 ? -5.506 15.010 11.545 1.00 70.25 196 VAL A N 1
ATOM 1473 C CA . VAL A 1 196 ? -5.029 14.985 12.921 1.00 70.25 196 VAL A CA 1
ATOM 1474 C C . VAL A 1 196 ? -4.899 13.519 13.312 1.00 70.25 196 VAL A C 1
ATOM 1476 O O . VAL A 1 196 ? -5.881 12.769 13.314 1.00 70.25 196 VAL A O 1
ATOM 1479 N N . ILE A 1 197 ? -3.664 13.106 13.591 1.00 66.12 197 ILE A N 1
ATOM 1480 C CA . ILE A 1 197 ? -3.396 11.790 14.161 1.00 66.12 197 ILE A CA 1
ATOM 1481 C C . ILE A 1 197 ? -4.070 11.799 15.534 1.00 66.12 197 ILE A C 1
ATOM 1483 O O . ILE A 1 197 ? -3.775 12.704 16.322 1.00 66.12 197 ILE A O 1
ATOM 1487 N N . PRO A 1 198 ? -4.985 10.858 15.818 1.00 59.50 198 PRO A N 1
ATOM 1488 C CA . PRO A 1 198 ? -5.648 10.830 17.110 1.00 59.50 198 PRO A CA 1
ATOM 1489 C C . PRO A 1 198 ? -4.580 10.757 18.212 1.00 59.50 198 PRO A C 1
ATOM 1491 O O . PRO A 1 198 ? -3.608 10.003 18.064 1.00 59.50 198 PRO A O 1
ATOM 1494 N N . PRO A 1 199 ? -4.699 11.560 19.286 1.00 56.59 199 PRO A N 1
ATOM 1495 C CA . PRO A 1 199 ? -3.779 11.464 20.403 1.00 56.59 199 PRO A CA 1
ATOM 1496 C C . PRO A 1 199 ? -3.758 10.028 20.915 1.00 56.59 199 PRO A C 1
ATOM 1498 O O . PRO A 1 199 ? -4.790 9.367 21.002 1.00 56.59 199 PRO A O 1
ATOM 1501 N N . LEU A 1 200 ? -2.553 9.566 21.234 1.00 54.09 200 LEU A N 1
ATOM 1502 C CA . LEU A 1 200 ? -2.337 8.262 21.847 1.00 54.09 200 LEU A CA 1
ATOM 1503 C C . LEU A 1 200 ? -3.171 8.154 23.139 1.00 54.09 200 LEU A C 1
ATOM 1505 O O . LEU A 1 200 ? -3.861 7.164 23.313 1.00 54.09 200 LEU A O 1
ATOM 1509 N N . ASP A 1 201 ? -3.191 9.198 23.970 1.00 49.09 201 ASP A N 1
ATOM 1510 C CA . ASP A 1 201 ? -3.939 9.268 25.237 1.00 49.09 201 ASP A CA 1
ATOM 1511 C C . ASP A 1 201 ? -5.130 10.253 25.164 1.00 49.09 201 ASP A C 1
ATOM 1513 O O . ASP A 1 201 ? -5.297 11.127 26.018 1.00 49.09 201 ASP A O 1
ATOM 1517 N N . GLY A 1 202 ? -5.915 10.211 24.085 1.00 38.41 202 GLY A N 1
ATOM 1518 C CA . GLY A 1 202 ? -7.113 11.050 23.950 1.00 38.41 202 GLY A CA 1
ATOM 1519 C C . GLY A 1 202 ? -8.250 10.649 24.897 1.00 38.41 202 GLY A C 1
ATOM 1520 O O . GLY A 1 202 ? -8.240 9.536 25.418 1.00 38.41 202 GLY A O 1
ATOM 1521 N N . PRO A 1 203 ? -9.296 11.487 25.065 1.00 32.97 203 PRO A N 1
ATOM 1522 C CA . PRO A 1 203 ? -10.522 11.074 25.766 1.00 32.97 203 PRO A CA 1
ATOM 1523 C C . PRO A 1 203 ? -11.124 9.763 25.210 1.00 32.97 203 PRO A C 1
ATOM 1525 O O . PRO A 1 203 ? -11.791 9.044 25.955 1.00 32.97 203 PRO A O 1
ATOM 1528 N N . ASP A 1 204 ? -10.790 9.432 23.955 1.00 39.44 204 ASP A N 1
ATOM 1529 C CA . ASP A 1 204 ? -11.269 8.290 23.167 1.00 39.44 204 ASP A CA 1
ATOM 1530 C C . ASP A 1 204 ? -10.207 7.188 22.928 1.00 39.44 204 ASP A C 1
ATOM 1532 O O . ASP A 1 204 ? -10.430 6.260 22.154 1.00 39.44 204 ASP A O 1
ATOM 1536 N N . VAL A 1 205 ? -9.027 7.272 23.559 1.00 38.78 205 VAL A N 1
ATOM 1537 C CA . VAL A 1 205 ? -7.997 6.216 23.529 1.00 38.78 205 VAL A CA 1
ATOM 1538 C C . VAL A 1 205 ? -7.424 6.081 24.936 1.00 38.78 205 VAL A C 1
ATOM 1540 O O . VAL A 1 205 ? -6.642 6.911 25.394 1.00 38.78 205 VAL A O 1
ATOM 1543 N N . ARG A 1 206 ? -7.854 5.050 25.669 1.00 42.84 206 ARG A N 1
ATOM 1544 C CA . ARG A 1 206 ? -7.402 4.826 27.048 1.00 42.84 206 ARG A CA 1
ATOM 1545 C C . ARG A 1 206 ? -6.292 3.791 27.084 1.00 42.84 206 ARG A C 1
ATOM 1547 O O . ARG A 1 206 ? -6.543 2.595 26.947 1.00 42.84 206 ARG A O 1
ATOM 1554 N N . PHE A 1 207 ? -5.077 4.229 27.395 1.00 47.66 207 PHE A N 1
ATOM 1555 C CA . PHE A 1 207 ? -4.065 3.321 27.913 1.00 47.66 207 PHE A CA 1
ATOM 1556 C C . PHE A 1 207 ? -4.421 2.938 29.346 1.00 47.66 207 PHE A C 1
ATOM 1558 O O . PHE A 1 207 ? -4.332 3.742 30.274 1.00 47.66 207 PHE A O 1
ATOM 1565 N N . ALA A 1 208 ? -4.779 1.677 29.558 1.00 44.09 208 ALA A N 1
ATOM 1566 C CA . ALA A 1 208 ? -4.861 1.106 30.895 1.00 44.09 208 ALA A CA 1
ATOM 1567 C C . ALA A 1 208 ? -3.449 0.796 31.442 1.00 44.09 208 ALA A C 1
ATOM 1569 O O . ALA A 1 208 ? -3.139 -0.366 31.679 1.00 44.09 208 ALA A O 1
ATOM 1570 N N . ALA A 1 209 ? -2.583 1.816 31.565 1.00 38.25 209 ALA A N 1
ATOM 1571 C CA . ALA A 1 209 ? -1.432 1.902 32.485 1.00 38.25 209 ALA A CA 1
ATOM 1572 C C . ALA A 1 209 ? -0.555 3.145 32.182 1.00 38.25 209 ALA A C 1
ATOM 1574 O O . ALA A 1 209 ? 0.258 3.132 31.266 1.00 38.25 209 ALA A O 1
ATOM 1575 N N . THR A 1 210 ? -0.706 4.198 32.999 1.00 46.97 210 THR A N 1
ATOM 1576 C CA . THR A 1 210 ? 0.313 5.219 33.360 1.00 46.97 210 THR A CA 1
ATOM 1577 C C . THR A 1 210 ? 1.301 5.678 32.268 1.00 46.97 210 THR A C 1
ATOM 1579 O O . THR A 1 210 ? 2.500 5.421 32.341 1.00 46.97 210 THR A O 1
ATOM 1582 N N . ALA A 1 211 ? 0.810 6.456 31.301 1.00 43.69 211 ALA A N 1
ATOM 1583 C CA . ALA A 1 211 ? 1.603 7.110 30.259 1.00 43.69 211 ALA A CA 1
ATOM 1584 C C . ALA A 1 211 ? 1.934 8.571 30.623 1.00 43.69 211 ALA A C 1
ATOM 1586 O O . ALA A 1 211 ? 1.219 9.507 30.271 1.00 43.69 211 ALA A O 1
ATOM 1587 N N . LYS A 1 212 ? 3.034 8.807 31.346 1.00 40.59 212 LYS A N 1
ATOM 1588 C CA . LYS A 1 212 ? 3.534 10.175 31.566 1.00 40.59 212 LYS A CA 1
ATOM 1589 C C . LYS A 1 212 ? 5.053 10.241 31.469 1.00 40.59 212 LYS A C 1
ATOM 1591 O O . LYS A 1 212 ? 5.694 10.482 32.479 1.00 40.59 212 LYS A O 1
ATOM 1596 N N . GLN A 1 213 ? 5.608 10.028 30.268 1.00 44.91 213 GLN A N 1
ATOM 1597 C CA . GLN A 1 213 ? 6.928 10.532 29.825 1.00 44.91 213 GLN A CA 1
ATOM 1598 C C . GLN A 1 213 ? 7.262 10.020 28.408 1.00 44.91 213 GLN A C 1
ATOM 1600 O O . GLN A 1 213 ? 7.835 8.953 28.242 1.00 44.91 213 GLN A O 1
ATOM 1605 N N . ALA A 1 214 ? 6.934 10.786 27.360 1.00 44.66 214 ALA A N 1
ATOM 1606 C CA . ALA A 1 214 ? 7.246 10.415 25.974 1.00 44.66 214 ALA A CA 1
ATOM 1607 C C . ALA A 1 214 ? 8.257 11.383 25.334 1.00 44.66 214 ALA A C 1
ATOM 1609 O O . ALA A 1 214 ? 7.912 12.256 24.540 1.00 44.66 214 ALA A O 1
ATOM 1610 N N . LYS A 1 215 ? 9.532 11.192 25.683 1.00 48.53 215 LYS A N 1
ATOM 1611 C CA . LYS A 1 215 ? 10.662 11.376 24.751 1.00 48.53 215 LYS A CA 1
ATOM 1612 C C . LYS A 1 2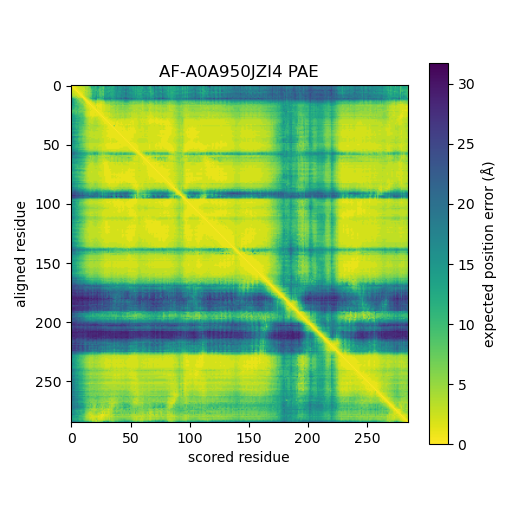15 ? 11.437 10.071 24.516 1.00 48.53 215 LYS A C 1
ATOM 1614 O O . LYS A 1 215 ? 12.170 9.995 23.539 1.00 48.53 215 LYS A O 1
ATOM 1619 N N . GLU A 1 216 ? 11.227 9.048 25.352 1.00 51.28 216 GLU A N 1
ATOM 1620 C CA . GLU A 1 216 ? 12.019 7.808 25.337 1.00 51.28 216 GLU A CA 1
ATOM 1621 C C . GLU A 1 216 ? 11.233 6.553 24.921 1.00 51.28 216 GLU A C 1
ATOM 1623 O O . GLU A 1 216 ? 11.856 5.538 24.645 1.00 51.28 216 GLU A O 1
ATOM 1628 N N . GLY A 1 217 ? 9.903 6.620 24.781 1.00 56.75 217 GLY A N 1
ATOM 1629 C CA . GLY A 1 217 ? 9.048 5.498 24.369 1.00 56.75 217 GLY A CA 1
ATOM 1630 C C . GLY A 1 217 ? 8.063 5.053 25.457 1.00 56.75 217 GLY A C 1
ATOM 1631 O O . GLY A 1 217 ? 8.039 5.614 26.547 1.00 56.75 217 GLY A O 1
ATOM 1632 N N . PHE A 1 218 ? 7.221 4.067 25.149 1.00 56.78 218 PHE A N 1
ATOM 1633 C CA . PHE A 1 218 ? 6.235 3.492 26.071 1.00 56.78 218 PHE A CA 1
ATOM 1634 C C . PHE A 1 218 ? 6.831 2.269 26.774 1.00 56.78 218 PHE A C 1
ATOM 1636 O O . PHE A 1 218 ? 7.111 1.292 26.092 1.00 56.78 218 PHE A O 1
ATOM 1643 N N . PRO A 1 219 ? 7.061 2.250 28.091 1.00 55.16 219 PRO A N 1
ATOM 1644 C CA . PRO A 1 219 ? 7.524 1.029 28.743 1.00 55.16 219 PRO A CA 1
ATOM 1645 C C . PRO A 1 219 ? 6.464 -0.077 28.592 1.00 55.16 219 PRO A C 1
ATOM 1647 O O . PRO A 1 219 ? 5.316 0.096 28.996 1.00 55.16 219 PRO A O 1
ATOM 1650 N N . ASP A 1 220 ? 6.826 -1.208 27.987 1.00 55.19 220 ASP A N 1
ATOM 1651 C CA . ASP A 1 220 ? 5.969 -2.395 27.959 1.00 55.19 220 ASP A CA 1
ATOM 1652 C C . ASP A 1 220 ? 5.916 -3.079 29.342 1.00 55.19 220 ASP A C 1
ATOM 1654 O O . ASP A 1 220 ? 6.566 -2.651 30.298 1.00 55.19 220 ASP A O 1
ATOM 1658 N N . ARG A 1 221 ? 5.162 -4.183 29.479 1.00 47.91 221 ARG A N 1
ATOM 1659 C CA . ARG A 1 221 ? 5.083 -4.955 30.743 1.00 47.91 221 ARG A CA 1
ATOM 1660 C C . ARG A 1 221 ? 6.443 -5.456 31.260 1.00 47.91 221 ARG A C 1
ATOM 1662 O O . ARG A 1 221 ? 6.520 -5.903 32.398 1.00 47.91 221 ARG A O 1
ATOM 1669 N N . GLN A 1 222 ? 7.484 -5.419 30.432 1.00 55.06 222 GLN A N 1
ATOM 1670 C CA . GLN A 1 222 ? 8.850 -5.835 30.744 1.00 55.06 222 GLN A CA 1
ATOM 1671 C C . GLN A 1 222 ? 9.787 -4.627 30.940 1.00 55.06 222 GLN A C 1
ATOM 1673 O O . GLN A 1 222 ? 10.995 -4.810 31.069 1.00 55.06 222 GLN A O 1
ATOM 1678 N N . GLY A 1 223 ? 9.255 -3.398 30.962 1.00 58.12 223 GLY A N 1
ATOM 1679 C CA . GLY A 1 223 ? 10.020 -2.163 31.133 1.00 58.12 223 GLY A CA 1
ATOM 1680 C C . GLY A 1 223 ? 10.773 -1.706 29.880 1.00 58.12 223 GLY A C 1
ATOM 1681 O O . GLY A 1 223 ? 11.615 -0.816 29.976 1.00 58.12 223 GLY A O 1
ATOM 1682 N N . ARG A 1 224 ? 10.506 -2.286 28.702 1.00 55.47 224 ARG A N 1
ATOM 1683 C CA . ARG A 1 224 ? 11.168 -1.887 27.450 1.00 55.47 224 ARG A CA 1
ATOM 1684 C C . ARG A 1 224 ? 10.462 -0.686 26.845 1.00 55.47 224 ARG A C 1
ATOM 1686 O O . ARG A 1 224 ? 9.266 -0.754 26.586 1.00 55.47 224 ARG A O 1
ATOM 1693 N N . CYS A 1 225 ? 11.204 0.375 26.551 1.00 61.84 225 CYS A N 1
ATOM 1694 C CA . CYS A 1 225 ? 10.660 1.545 25.876 1.00 61.84 225 CYS A CA 1
ATOM 1695 C C . CYS A 1 225 ? 10.290 1.251 24.412 1.00 61.84 225 CYS A C 1
ATOM 1697 O O . CYS A 1 225 ? 11.142 0.985 23.565 1.00 61.84 225 CYS A O 1
ATOM 1699 N N . TRP A 1 226 ? 8.999 1.333 24.113 1.00 61.59 226 TRP A N 1
ATOM 1700 C CA . TRP A 1 226 ? 8.414 1.154 22.793 1.00 61.59 226 TRP A CA 1
ATOM 1701 C C . TRP A 1 226 ? 8.381 2.460 22.005 1.00 61.59 226 TRP A C 1
ATOM 1703 O O . TRP A 1 226 ? 7.836 3.463 22.464 1.00 61.59 226 TRP A O 1
ATOM 1713 N N . THR A 1 227 ? 8.869 2.431 20.768 1.00 71.19 227 THR A N 1
ATOM 1714 C CA . THR A 1 227 ? 8.605 3.481 19.779 1.00 71.19 227 THR A CA 1
ATOM 1715 C C . THR A 1 227 ? 7.687 2.920 18.696 1.00 71.19 227 THR A C 1
ATOM 1717 O O . THR A 1 227 ? 7.937 1.851 18.141 1.00 71.19 227 THR A O 1
ATOM 1720 N N . MET A 1 228 ? 6.585 3.615 18.398 1.00 79.94 228 MET A N 1
ATOM 1721 C CA . MET A 1 228 ? 5.706 3.210 17.300 1.00 79.94 228 MET A CA 1
ATOM 1722 C C . MET A 1 228 ? 6.420 3.415 15.967 1.00 79.94 228 MET A C 1
ATOM 1724 O O . MET A 1 228 ? 6.695 4.549 15.566 1.00 79.94 228 MET A O 1
ATOM 1728 N N . ASN A 1 229 ? 6.673 2.319 15.254 1.00 88.50 229 ASN A N 1
ATOM 1729 C CA . ASN A 1 229 ? 7.180 2.398 13.890 1.00 88.50 229 ASN A CA 1
ATOM 1730 C C . ASN A 1 229 ? 6.129 3.007 12.937 1.00 88.50 229 ASN A C 1
ATOM 1732 O O . ASN A 1 229 ? 4.949 3.144 13.272 1.00 88.50 229 ASN A O 1
ATOM 1736 N N . ALA A 1 230 ? 6.557 3.389 11.731 1.00 90.62 230 ALA A N 1
ATOM 1737 C CA . ALA A 1 230 ? 5.683 4.041 10.754 1.00 90.62 230 ALA A CA 1
ATOM 1738 C C . ALA A 1 230 ? 4.436 3.203 10.412 1.00 90.62 230 ALA A C 1
ATOM 1740 O O . ALA A 1 230 ? 3.349 3.762 10.280 1.00 90.62 230 ALA A O 1
ATOM 1741 N N . GLN A 1 231 ? 4.566 1.872 10.355 1.00 94.31 231 GLN A N 1
ATOM 1742 C CA . GLN A 1 231 ? 3.451 0.969 10.060 1.00 94.31 231 GLN A CA 1
ATOM 1743 C C . GLN A 1 231 ? 2.390 0.964 11.170 1.00 94.31 231 GLN A C 1
ATOM 1745 O O . GLN A 1 231 ? 1.197 1.056 10.883 1.00 94.31 231 GLN A O 1
ATOM 1750 N N . ALA A 1 232 ? 2.804 0.942 12.442 1.00 91.50 232 ALA A N 1
ATOM 1751 C CA . ALA A 1 232 ? 1.890 1.086 13.575 1.00 91.50 232 ALA A CA 1
ATOM 1752 C C . ALA A 1 232 ? 1.144 2.428 13.515 1.00 91.50 232 ALA A C 1
ATOM 1754 O O . ALA A 1 232 ? -0.065 2.490 13.721 1.00 91.50 232 ALA A O 1
ATOM 1755 N N . ARG A 1 233 ? 1.850 3.514 13.177 1.00 91.56 233 ARG A N 1
ATOM 1756 C CA . ARG A 1 233 ? 1.235 4.845 13.055 1.00 91.56 233 ARG A CA 1
ATOM 1757 C C . ARG A 1 233 ? 0.237 4.916 11.895 1.00 91.56 233 ARG A C 1
ATOM 1759 O O . ARG A 1 233 ? -0.794 5.563 12.043 1.00 91.56 233 ARG A O 1
ATOM 1766 N N . ILE A 1 234 ? 0.483 4.223 10.778 1.00 93.81 234 ILE A N 1
ATOM 1767 C CA . ILE A 1 234 ? -0.505 4.089 9.692 1.00 93.81 234 ILE A CA 1
ATOM 1768 C C . ILE A 1 234 ? -1.767 3.401 10.204 1.00 93.81 234 ILE A C 1
ATOM 1770 O O . ILE A 1 234 ? -2.862 3.921 10.007 1.00 93.81 234 ILE A O 1
ATOM 1774 N N . HIS A 1 235 ? -1.629 2.265 10.890 1.00 94.81 235 HIS A N 1
ATOM 1775 C CA . HIS A 1 235 ? -2.784 1.570 11.451 1.00 94.81 235 HIS A CA 1
ATOM 1776 C C . HIS A 1 235 ? -3.564 2.444 12.434 1.00 94.81 235 HIS A C 1
ATOM 1778 O O . HIS A 1 235 ? -4.788 2.421 12.409 1.00 94.81 235 HIS A O 1
ATOM 1784 N N . GLN A 1 236 ? -2.884 3.253 13.249 1.00 90.31 236 GLN A N 1
ATOM 1785 C CA . GLN A 1 236 ? -3.539 4.205 14.149 1.00 90.31 236 GLN A CA 1
ATOM 1786 C C . GLN A 1 236 ? -4.354 5.250 13.377 1.00 90.31 236 GLN A C 1
ATOM 1788 O O . GLN A 1 236 ? -5.510 5.504 13.710 1.00 90.31 236 GLN A O 1
ATOM 1793 N N . VAL A 1 237 ? -3.774 5.834 12.325 1.00 91.25 237 VAL A N 1
ATOM 1794 C CA . VAL A 1 237 ? -4.477 6.799 11.470 1.00 91.25 237 VAL A CA 1
ATOM 1795 C C . VAL A 1 237 ? -5.695 6.150 10.818 1.00 91.25 237 VAL A C 1
ATOM 1797 O O . VAL A 1 237 ? -6.773 6.734 10.855 1.00 91.25 237 VAL A O 1
ATOM 1800 N N . LEU A 1 238 ? -5.560 4.940 10.275 1.00 93.12 238 LEU A N 1
ATOM 1801 C CA . LEU A 1 238 ? -6.656 4.244 9.598 1.00 93.12 238 LEU A CA 1
ATOM 1802 C C . LEU A 1 238 ? -7.699 3.659 10.566 1.00 93.12 238 LEU A C 1
ATOM 1804 O O . LEU A 1 238 ? -8.854 3.512 10.185 1.00 93.12 238 LEU A O 1
ATOM 1808 N N . ALA A 1 239 ? -7.357 3.397 11.829 1.00 90.50 239 ALA A N 1
ATOM 1809 C CA . ALA A 1 239 ? -8.335 3.040 12.861 1.00 90.50 239 ALA A CA 1
ATOM 1810 C C . ALA A 1 239 ? -9.290 4.206 13.186 1.00 90.50 239 ALA A C 1
ATOM 1812 O O . ALA A 1 239 ? -10.449 3.978 13.526 1.00 90.50 239 ALA A O 1
ATOM 1813 N N . ALA A 1 240 ? -8.835 5.455 13.038 1.00 86.19 240 ALA A N 1
ATOM 1814 C CA . ALA A 1 240 ? -9.684 6.640 13.185 1.00 86.19 240 ALA A CA 1
ATOM 1815 C C . ALA A 1 240 ? -10.337 7.067 11.858 1.00 86.19 240 ALA A C 1
ATOM 1817 O O . ALA A 1 240 ? -11.528 7.377 11.798 1.00 86.19 240 ALA A O 1
ATOM 1818 N N . HIS A 1 241 ? -9.570 7.028 10.770 1.00 87.38 241 HIS A N 1
ATOM 1819 C CA . HIS A 1 241 ? -9.902 7.648 9.485 1.00 87.38 241 HIS A CA 1
ATOM 1820 C C . HIS A 1 241 ? -9.972 6.628 8.338 1.00 87.38 241 HIS A C 1
ATOM 1822 O O . HIS A 1 241 ? -9.510 6.903 7.231 1.00 87.38 241 HIS A O 1
ATOM 1828 N N . ALA A 1 242 ? -10.511 5.431 8.592 1.00 88.50 242 ALA A N 1
ATOM 1829 C CA . ALA A 1 242 ? -10.681 4.409 7.556 1.00 88.50 242 ALA A CA 1
ATOM 1830 C C . ALA A 1 242 ? -11.491 4.936 6.363 1.00 88.50 242 ALA A C 1
ATOM 1832 O O . ALA A 1 242 ? -12.421 5.730 6.538 1.00 88.50 242 ALA A O 1
ATOM 1833 N N . LEU A 1 243 ? -11.163 4.436 5.166 1.00 88.94 243 LEU A N 1
ATOM 1834 C CA . LEU A 1 243 ? -11.853 4.742 3.907 1.00 88.94 243 LEU A CA 1
ATOM 1835 C C . LEU A 1 243 ? -11.857 6.224 3.534 1.00 88.94 243 LEU A C 1
ATOM 1837 O O . LEU A 1 243 ? -12.673 6.675 2.736 1.00 88.94 243 LEU A O 1
ATOM 1841 N N . VAL A 1 244 ? -10.926 6.996 4.080 1.00 89.69 244 VAL A N 1
ATOM 1842 C CA . VAL A 1 244 ? -10.687 8.347 3.597 1.00 89.69 244 VAL A CA 1
ATOM 1843 C C . VAL A 1 244 ? -9.978 8.272 2.241 1.00 89.69 244 VAL A C 1
ATOM 1845 O O . VAL A 1 244 ? -9.140 7.396 2.007 1.00 89.69 244 VAL A O 1
ATOM 1848 N N . LYS A 1 245 ? -10.330 9.181 1.325 1.00 88.88 245 LYS A N 1
ATOM 1849 C CA . LYS A 1 245 ? -9.649 9.292 0.032 1.00 88.88 245 LYS A CA 1
ATOM 1850 C C . LYS A 1 245 ? -8.151 9.527 0.219 1.00 88.88 245 LYS A C 1
ATOM 1852 O O . LYS A 1 245 ? -7.721 10.215 1.156 1.00 88.88 245 LYS A O 1
ATOM 1857 N N . ILE A 1 246 ? -7.355 8.961 -0.683 1.00 87.81 246 ILE A N 1
ATOM 1858 C CA . ILE A 1 246 ? -5.894 8.992 -0.588 1.00 87.81 246 ILE A CA 1
ATOM 1859 C C . ILE A 1 246 ? -5.349 10.420 -0.462 1.00 87.81 246 ILE A C 1
ATOM 1861 O O . ILE A 1 246 ? -4.423 10.632 0.315 1.00 87.81 246 ILE A O 1
ATOM 1865 N N . GLU A 1 247 ? -5.960 11.414 -1.112 1.00 82.44 247 GLU A N 1
ATOM 1866 C CA . GLU A 1 247 ? -5.489 12.811 -1.090 1.00 82.44 247 GLU A CA 1
ATOM 1867 C C . GLU A 1 247 ? -5.485 13.430 0.316 1.00 82.44 247 GLU A C 1
ATOM 1869 O O . GLU A 1 247 ? -4.630 14.260 0.622 1.00 82.44 247 GLU A O 1
ATOM 1874 N N . ARG A 1 248 ? -6.408 13.013 1.193 1.00 85.81 248 ARG A N 1
ATOM 1875 C CA . ARG A 1 248 ? -6.479 13.505 2.582 1.00 85.81 248 ARG A CA 1
ATOM 1876 C C . ARG A 1 248 ? -5.535 12.755 3.514 1.00 85.81 248 ARG A C 1
ATOM 1878 O O . ARG A 1 248 ? -5.018 13.333 4.466 1.00 85.81 248 ARG A O 1
ATOM 1885 N N . LEU A 1 249 ? -5.296 11.473 3.245 1.00 88.00 249 LEU A N 1
ATOM 1886 C CA . LEU A 1 249 ? -4.344 10.661 4.007 1.00 88.00 249 LEU A CA 1
ATOM 1887 C C . LEU A 1 249 ? -2.897 10.984 3.654 1.00 88.00 249 LEU A C 1
ATOM 1889 O O . LEU A 1 249 ? -2.003 10.845 4.491 1.00 88.00 249 LEU A O 1
ATOM 1893 N N . TYR A 1 250 ? -2.670 11.414 2.418 1.00 84.81 250 TYR A N 1
ATOM 1894 C CA . TYR A 1 250 ? -1.343 11.550 1.859 1.00 84.81 250 TYR A CA 1
ATOM 1895 C C . TYR A 1 250 ? -0.441 12.514 2.646 1.00 84.81 250 TYR A C 1
ATOM 1897 O O . TYR A 1 250 ? 0.664 12.098 3.000 1.00 84.81 250 TYR A O 1
ATOM 1905 N N . PRO A 1 251 ? -0.865 13.740 3.021 1.00 84.62 251 PRO A N 1
ATOM 1906 C CA . PRO A 1 251 ? -0.033 14.631 3.829 1.00 84.62 251 PRO A CA 1
ATOM 1907 C C . PRO A 1 251 ? 0.317 14.027 5.189 1.00 84.62 251 PRO A C 1
ATOM 1909 O O . PRO A 1 251 ? 1.467 14.104 5.614 1.00 84.62 251 PRO A O 1
ATOM 1912 N N . THR A 1 252 ? -0.630 13.355 5.847 1.00 88.06 252 THR A N 1
ATOM 1913 C CA . THR A 1 252 ? -0.377 12.701 7.136 1.00 88.06 252 THR A CA 1
ATOM 1914 C C . THR A 1 252 ? 0.634 11.575 6.988 1.00 88.06 252 THR A C 1
ATOM 1916 O O . THR A 1 252 ? 1.643 11.564 7.690 1.00 88.06 252 THR A O 1
ATOM 1919 N N . ILE A 1 253 ? 0.412 10.641 6.061 1.00 89.69 253 ILE A N 1
ATOM 1920 C CA . ILE A 1 253 ? 1.297 9.486 5.895 1.00 89.69 253 ILE A CA 1
ATOM 1921 C C . ILE A 1 253 ? 2.671 9.945 5.406 1.00 89.69 253 ILE A C 1
ATOM 1923 O O . ILE A 1 253 ? 3.687 9.638 6.023 1.00 89.69 253 ILE A O 1
ATOM 1927 N N . VAL A 1 254 ? 2.730 10.730 4.337 1.00 86.06 254 VAL A N 1
ATOM 1928 C CA . VAL A 1 254 ? 4.004 11.075 3.707 1.00 86.06 254 VAL A CA 1
ATOM 1929 C C . VAL A 1 254 ? 4.769 12.149 4.474 1.00 86.06 254 VAL A C 1
ATOM 1931 O O . VAL A 1 254 ? 5.969 11.992 4.695 1.00 86.06 254 VAL A O 1
ATOM 1934 N N . GLN A 1 255 ? 4.113 13.211 4.937 1.00 83.56 255 GLN A N 1
ATOM 1935 C CA . GLN A 1 255 ? 4.818 14.293 5.629 1.00 83.56 255 GLN A CA 1
ATOM 1936 C C . GLN A 1 255 ? 4.972 14.004 7.120 1.00 83.56 255 GLN A C 1
ATOM 1938 O O . GLN A 1 255 ? 6.075 14.111 7.650 1.00 83.56 255 GLN A O 1
ATOM 1943 N N . SER A 1 256 ? 3.899 13.605 7.808 1.00 84.62 256 SER A N 1
ATOM 1944 C CA . SER A 1 256 ? 3.926 13.455 9.272 1.00 84.62 256 SER A CA 1
ATOM 1945 C C . SER A 1 256 ? 4.451 12.099 9.751 1.00 84.62 256 SER A C 1
ATOM 1947 O O . SER A 1 256 ? 5.092 12.033 10.806 1.00 84.62 256 SER A O 1
ATOM 1949 N N . LEU A 1 257 ? 4.170 11.006 9.030 1.00 86.94 257 LEU A N 1
ATOM 1950 C CA . LEU A 1 257 ? 4.641 9.671 9.425 1.00 86.94 257 LEU A CA 1
ATOM 1951 C C . LEU A 1 257 ? 6.015 9.358 8.841 1.00 86.94 257 LEU A C 1
ATOM 1953 O O . LEU A 1 257 ? 6.890 8.910 9.579 1.00 86.94 257 LEU A O 1
ATOM 1957 N N . MET A 1 258 ? 6.208 9.623 7.548 1.00 84.69 258 MET A N 1
ATOM 1958 C CA . MET A 1 258 ? 7.458 9.318 6.844 1.00 84.69 258 MET A CA 1
ATOM 1959 C C . MET A 1 258 ? 8.480 10.465 6.879 1.00 84.69 258 MET A C 1
ATOM 1961 O O . MET A 1 258 ? 9.640 10.253 6.530 1.00 84.69 258 MET A O 1
ATOM 1965 N N . GLY A 1 259 ? 8.083 11.668 7.311 1.00 84.56 259 GLY A N 1
ATOM 1966 C CA . GLY A 1 259 ? 8.978 12.825 7.418 1.00 84.56 259 GLY A CA 1
ATOM 1967 C C . GLY A 1 259 ? 9.372 13.439 6.071 1.00 84.56 259 GLY A C 1
ATOM 1968 O O . GLY A 1 259 ? 10.394 14.119 5.986 1.00 84.56 259 GLY A O 1
ATOM 1969 N N . TRP A 1 260 ? 8.630 13.175 4.991 1.00 82.75 260 TRP A N 1
ATOM 1970 C CA . TRP A 1 260 ? 8.996 13.667 3.662 1.00 82.75 260 TRP A CA 1
ATOM 1971 C C . TRP A 1 260 ? 8.439 15.058 3.402 1.00 82.75 260 TRP A C 1
ATOM 1973 O O . TRP A 1 260 ? 7.300 15.381 3.732 1.00 82.75 260 TRP A O 1
ATOM 1983 N N . ARG A 1 261 ? 9.228 15.864 2.695 1.00 83.06 261 ARG A N 1
ATOM 1984 C CA . ARG A 1 261 ? 8.769 17.135 2.150 1.00 83.06 261 ARG A CA 1
ATOM 1985 C C . ARG A 1 261 ? 8.409 16.950 0.682 1.00 83.06 261 ARG A C 1
ATOM 1987 O O . ARG A 1 261 ? 9.275 16.652 -0.145 1.00 83.06 261 ARG A O 1
ATOM 1994 N N . LEU A 1 262 ? 7.127 17.121 0.377 1.00 79.94 262 LEU A N 1
ATOM 1995 C CA . LEU A 1 262 ? 6.651 17.167 -1.001 1.00 79.94 262 LEU A CA 1
ATOM 1996 C C . LEU A 1 262 ? 7.175 18.435 -1.667 1.00 79.94 262 LEU A C 1
ATOM 1998 O O . LEU A 1 262 ? 7.154 19.513 -1.070 1.00 79.94 262 LEU A O 1
ATOM 2002 N N . GLN A 1 263 ? 7.672 18.290 -2.889 1.00 82.31 263 GLN A N 1
ATOM 2003 C CA . GLN A 1 263 ? 8.004 19.424 -3.736 1.00 82.31 263 GLN A CA 1
ATOM 2004 C C . GLN A 1 263 ? 6.747 19.890 -4.463 1.00 82.31 263 GLN A C 1
ATOM 2006 O O . GLN A 1 263 ? 5.877 19.086 -4.795 1.00 82.31 263 GLN A O 1
ATOM 2011 N N . ASP A 1 264 ? 6.706 21.183 -4.766 1.00 80.81 264 ASP A N 1
ATOM 2012 C CA . ASP A 1 264 ? 5.685 21.778 -5.621 1.00 80.81 264 ASP A CA 1
ATOM 2013 C C . ASP A 1 264 ? 5.989 21.474 -7.097 1.00 80.81 264 ASP A C 1
ATOM 2015 O O . ASP A 1 264 ? 6.454 22.310 -7.869 1.00 80.81 264 ASP A O 1
ATOM 2019 N N . LYS A 1 265 ? 5.880 20.195 -7.454 1.00 77.00 265 LYS A N 1
ATOM 2020 C CA . LYS A 1 265 ? 6.098 19.678 -8.806 1.00 77.00 265 LYS A CA 1
ATOM 2021 C C . LYS A 1 265 ? 4.963 18.726 -9.165 1.00 77.00 265 LYS A C 1
ATOM 2023 O O . LYS A 1 265 ? 4.390 18.097 -8.271 1.00 77.00 265 LYS A O 1
ATOM 2028 N N . PRO A 1 266 ? 4.645 18.589 -10.460 1.00 75.94 266 PRO A N 1
ATOM 2029 C CA . PRO A 1 266 ? 3.626 17.650 -10.880 1.00 75.94 266 PRO A CA 1
ATOM 2030 C C . PRO A 1 266 ? 4.089 16.222 -10.600 1.00 75.94 266 PRO A C 1
ATOM 2032 O O . PRO A 1 266 ? 5.277 15.887 -10.660 1.00 75.94 266 PRO A O 1
ATOM 2035 N N . TRP A 1 267 ? 3.118 15.379 -10.292 1.00 75.69 267 TRP A N 1
ATOM 2036 C CA . TRP A 1 267 ? 3.333 13.954 -10.120 1.00 75.69 267 TRP A CA 1
ATOM 2037 C C . TRP A 1 267 ? 3.511 13.303 -11.479 1.00 75.69 267 TRP A C 1
ATOM 2039 O O . TRP A 1 267 ? 2.875 13.701 -12.455 1.00 75.69 267 TRP A O 1
ATOM 2049 N N . ARG A 1 268 ? 4.368 12.286 -11.552 1.00 79.88 268 ARG A N 1
ATOM 2050 C CA . ARG A 1 268 ? 4.619 11.576 -12.807 1.00 79.88 268 ARG A CA 1
ATOM 2051 C C . ARG A 1 268 ? 4.037 10.174 -12.717 1.00 79.88 268 ARG A C 1
ATOM 2053 O O . ARG A 1 268 ? 4.495 9.352 -11.923 1.00 79.88 268 ARG A O 1
ATOM 2060 N N . CYS A 1 269 ? 3.028 9.909 -13.542 1.00 78.12 269 CYS A N 1
ATOM 2061 C CA . CYS A 1 269 ? 2.594 8.546 -13.827 1.00 78.12 269 CYS A CA 1
ATOM 2062 C C . CYS A 1 269 ? 3.539 7.990 -14.886 1.00 78.12 269 CYS A C 1
ATOM 2064 O O . CYS A 1 269 ? 3.526 8.454 -16.024 1.00 78.12 269 CYS A O 1
ATOM 2066 N N . LEU A 1 270 ? 4.383 7.042 -14.496 1.00 76.94 270 LEU A N 1
ATOM 2067 C CA . LEU A 1 270 ? 5.208 6.327 -15.457 1.00 76.94 270 LEU A CA 1
ATOM 2068 C C . LEU A 1 270 ? 4.361 5.239 -16.111 1.00 76.94 270 LEU A C 1
ATOM 2070 O O . LEU A 1 270 ? 3.565 4.579 -15.444 1.00 76.94 270 LEU A O 1
ATOM 2074 N N . ARG A 1 271 ? 4.563 5.022 -17.408 1.00 75.19 271 ARG A N 1
ATOM 2075 C CA . ARG A 1 271 ? 3.922 3.920 -18.126 1.00 75.19 271 ARG A CA 1
ATOM 2076 C C . ARG A 1 271 ? 4.823 2.694 -18.112 1.00 75.19 271 ARG A C 1
ATOM 2078 O O . ARG A 1 271 ? 6.024 2.780 -18.369 1.00 75.19 271 ARG A O 1
ATOM 2085 N N . ALA A 1 272 ? 4.237 1.531 -17.852 1.00 79.44 272 ALA A N 1
ATOM 2086 C CA . ALA A 1 272 ? 4.910 0.270 -18.118 1.00 79.44 272 ALA A CA 1
ATOM 2087 C C . ALA A 1 272 ? 5.160 0.136 -19.631 1.00 79.44 272 ALA A C 1
ATOM 2089 O O . ALA A 1 272 ? 4.248 0.320 -20.433 1.00 79.44 272 ALA A O 1
ATOM 2090 N N . VAL A 1 273 ? 6.409 -0.140 -20.017 1.00 77.44 273 VAL A N 1
ATOM 2091 C CA . VAL A 1 273 ? 6.832 -0.168 -21.432 1.00 77.44 273 VAL A CA 1
ATOM 2092 C C . VAL A 1 273 ? 6.626 -1.553 -22.056 1.00 77.44 273 VAL A C 1
ATOM 2094 O O . VAL A 1 273 ? 6.455 -1.659 -23.263 1.00 77.44 273 VAL A O 1
ATOM 2097 N N . ASP A 1 274 ? 6.588 -2.608 -21.238 1.00 78.50 274 ASP A N 1
ATOM 2098 C CA . ASP A 1 274 ? 6.370 -3.992 -21.669 1.00 78.50 274 ASP A CA 1
ATOM 2099 C C . ASP A 1 274 ? 5.492 -4.704 -20.625 1.00 78.50 274 ASP A C 1
ATOM 2101 O O . ASP A 1 274 ? 5.967 -5.439 -19.753 1.00 78.50 274 ASP A O 1
ATOM 2105 N N . VAL A 1 275 ? 4.190 -4.388 -20.660 1.00 79.12 275 VAL A N 1
ATOM 2106 C CA . VAL A 1 275 ? 3.187 -4.891 -19.701 1.00 79.12 275 VAL A CA 1
ATOM 2107 C C . VAL A 1 275 ? 3.067 -6.412 -19.783 1.00 79.12 275 VAL A C 1
ATOM 2109 O O . VAL A 1 275 ? 2.968 -7.076 -18.751 1.00 79.12 275 VAL A O 1
ATOM 2112 N N . GLU A 1 276 ? 3.118 -6.971 -20.994 1.00 81.25 276 GLU A N 1
ATOM 2113 C CA . GLU A 1 276 ? 2.977 -8.411 -21.227 1.00 81.25 276 GLU A CA 1
ATOM 2114 C C . GLU A 1 276 ? 4.102 -9.210 -20.570 1.00 81.25 276 GLU A C 1
ATOM 2116 O O . GLU A 1 276 ? 3.851 -10.276 -20.003 1.00 81.25 276 GLU A O 1
ATOM 2121 N N . ARG A 1 277 ? 5.331 -8.678 -20.580 1.00 80.12 277 ARG A N 1
ATOM 2122 C CA . ARG A 1 277 ? 6.486 -9.313 -19.931 1.00 80.12 277 ARG A CA 1
ATOM 2123 C C . ARG A 1 277 ? 6.781 -8.761 -18.537 1.00 80.12 277 ARG A C 1
ATOM 2125 O O . ARG A 1 277 ? 7.784 -9.156 -17.947 1.00 80.12 277 ARG A O 1
ATOM 2132 N N . MET A 1 278 ? 5.919 -7.886 -18.008 1.00 89.06 278 MET A N 1
ATOM 2133 C CA . MET A 1 278 ? 6.019 -7.274 -16.676 1.00 89.06 278 MET A CA 1
ATOM 2134 C C . MET A 1 278 ? 7.351 -6.544 -16.447 1.00 89.06 278 MET A C 1
ATOM 2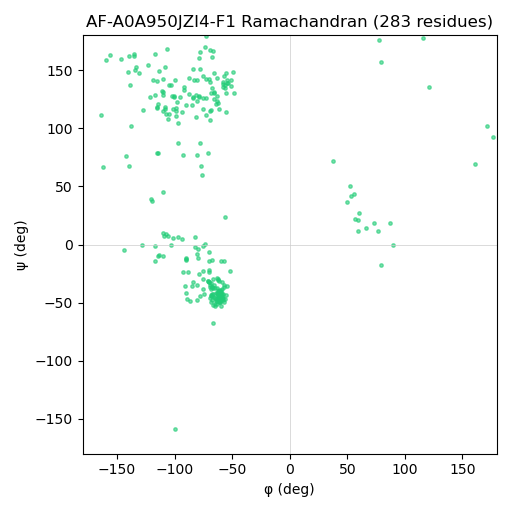136 O O . MET A 1 278 ? 7.975 -6.665 -15.390 1.00 89.06 278 MET A O 1
ATOM 2140 N N . ARG A 1 279 ? 7.806 -5.776 -17.443 1.00 88.00 279 ARG A N 1
ATOM 2141 C CA . ARG A 1 279 ? 9.067 -5.026 -17.378 1.00 88.00 279 ARG A CA 1
ATOM 2142 C C . ARG A 1 279 ? 8.833 -3.521 -17.422 1.00 88.00 279 ARG A C 1
ATOM 2144 O O . ARG A 1 279 ? 8.000 -3.018 -18.177 1.00 88.00 279 ARG A O 1
ATOM 2151 N N . LEU A 1 280 ? 9.610 -2.791 -16.626 1.00 87.38 280 LEU A N 1
ATOM 2152 C CA . LEU A 1 280 ? 9.455 -1.351 -16.432 1.00 87.38 280 LEU A CA 1
ATOM 2153 C C . LEU A 1 280 ? 10.690 -0.578 -16.880 1.00 87.38 280 LEU A C 1
ATOM 2155 O O . LEU A 1 280 ? 11.822 -0.984 -16.627 1.00 87.38 280 LEU A O 1
ATOM 2159 N N . CYS A 1 281 ? 10.468 0.581 -17.497 1.00 87.12 281 CYS A N 1
ATOM 2160 C CA . CYS A 1 281 ? 11.521 1.554 -17.749 1.00 87.12 281 CYS A CA 1
ATOM 2161 C C . CYS A 1 281 ? 11.380 2.715 -16.763 1.00 87.12 281 CYS A C 1
ATOM 2163 O O . CYS A 1 281 ? 10.462 3.519 -16.879 1.00 87.12 281 CYS A O 1
ATOM 2165 N N . MET A 1 282 ? 12.326 2.862 -15.837 1.00 85.12 282 MET A N 1
ATOM 2166 C CA . MET A 1 282 ? 12.294 3.941 -14.832 1.00 85.12 282 MET A CA 1
ATOM 2167 C C . MET A 1 282 ? 12.682 5.319 -15.384 1.00 85.12 282 MET A C 1
ATOM 2169 O O . MET A 1 282 ? 12.753 6.294 -14.642 1.00 85.12 282 MET A O 1
ATOM 2173 N N . SER A 1 283 ? 13.024 5.391 -16.671 1.00 84.12 283 SER A N 1
ATOM 2174 C CA . SER A 1 283 ? 13.604 6.583 -17.300 1.00 84.12 283 SER A CA 1
ATOM 2175 C C . SER A 1 283 ? 12.714 7.220 -18.358 1.00 84.12 283 SER A C 1
ATOM 2177 O O . SER A 1 283 ? 13.042 8.302 -18.838 1.00 84.12 283 SER A O 1
ATOM 2179 N N . CYS A 1 284 ? 11.630 6.553 -18.752 1.00 81.38 284 CYS A N 1
ATOM 2180 C CA . CYS A 1 284 ? 10.698 7.060 -19.746 1.00 81.38 284 CYS A CA 1
ATOM 2181 C C . CYS A 1 284 ? 9.370 7.408 -19.086 1.00 81.38 284 CYS A C 1
ATOM 2183 O O . CYS A 1 284 ? 8.823 6.590 -18.353 1.00 81.38 284 CYS A O 1
ATOM 2185 N N . ASP A 1 285 ? 8.874 8.604 -19.400 1.00 66.75 285 ASP A N 1
ATOM 2186 C CA . ASP A 1 285 ? 7.457 8.953 -19.286 1.00 66.75 285 ASP A CA 1
ATOM 2187 C C . ASP A 1 285 ? 6.664 8.376 -20.467 1.00 66.75 285 ASP A C 1
ATOM 2189 O O . ASP A 1 285 ? 7.222 8.374 -21.605 1.00 66.75 285 ASP A O 1
#

Solvent-accessible surface area (backbone atoms only — not comparable to full-atom values): 15792 Å² total; per-residue (Å²): 111,73,72,60,56,52,55,59,60,70,71,68,71,79,76,75,60,51,33,91,88,77,63,46,68,43,46,74,35,36,43,55,52,32,58,27,61,67,52,10,17,54,48,5,57,76,68,78,26,32,20,34,38,37,39,28,22,51,80,52,84,58,89,56,49,19,53,49,32,61,67,44,10,54,51,44,57,72,49,28,24,24,16,46,33,43,45,47,49,82,55,64,86,59,48,30,42,38,34,35,19,44,43,87,44,23,30,76,43,72,42,64,48,81,50,45,38,69,58,50,40,53,53,55,48,50,51,54,53,52,48,54,50,26,45,64,75,26,74,75,38,66,71,52,30,40,53,46,47,7,40,53,28,18,54,46,34,31,72,78,67,70,38,71,47,62,48,53,85,76,74,78,82,80,78,69,89,86,63,80,76,67,84,42,59,76,82,76,61,63,71,45,71,54,57,78,67,73,57,78,77,34,104,71,17,72,72,96,66,88,88,84,67,84,90,73,33,48,62,45,101,84,67,48,58,43,73,82,49,56,50,57,51,46,36,53,40,33,12,54,51,42,56,42,44,47,67,38,47,41,46,27,49,44,35,70,58,67,65,46,56,77,48,90,48,71,72,42,58,41,39,51,77,35,50,93,74,20,27,34,38,84,84,48,115

pLDDT: mean 79.57, std 17.94, range [32.97, 98.5]

Radius of gyration: 21.24 Å; Cα contacts (8 Å, |Δi|>4): 501; chains: 1; bounding box: 60×59×60 Å

Sequence (285 aa):
MAKLLLALVLLTAQEPPVCDKCRRPLIPTAVRWEASPADAARKAKAEEKLVFVVHFSGGTLDPRCALTNPELGAYLNRYCASAFQVVPATNPGGAYVSYFCAPDGRVLHAVAGAVDAGTMLAEATWVVEASKKAIEDSRATETPFKALFRRAHADRLARNYGLAVEPVTFDAPDSDADDALTWRDPSGRPVAPPLVIPPLDGPDVRFAATAKQAKEGFPDRQGRCWTMNAQARIHQVLAAHALVKIERLYPTIVQSLMGWRLQDKPWRCLRAVDVERMRLCMSCD

Mean predicted aligned error: 8.79 Å

Secondary structure (DSSP, 8-state):
-HHHHHHHHHTS-PPPPB-TTT-PBPEE-SS-B-SSHHHHHHHHHHTT-EEEEEEE-SS-S-TT-GGG-HHHHHHHHHHEEEEEEE--BS-TT--EEEEEE-TTSBEEEEEES---HHHHHHHHHHHHHHHHHHHHHTTT-HHHHHHHHHHHHHHHHHHHH----PPP-PPPPPPPTT--S----TTS---PPPPPPPPTT-TT---SS-----SS-EE-TTS-EE---HHHHHHHHHHHHTT-BHHHHHIIIIIIIT---B-SS--B-PPPSBTTTTEE-TT--

Foldseek 3Di:
DVVVVVVVVVVPDDDADAFPPPRHHWDFFLAFADLAQLRQLVVCVVLVAWAKEKEKAQLDRAPQCLRRDNVLRVLCNNHGHYFYWYFQWPDNPMWIKIFTAHSVQFTLAIDGTRDHNVVSSVRSVLSSVLQVVLCVVVVNDDLSSLLSSLVSLQVCCCVVPVFRADQDSDDDDDDDPPPPPDPDAQDDDDLAPADDQADCPDPRGDDPDDDDDPPFADQDPPGDRDDDALRSSRSSNCSHVGRDHCSRNVCCSVCVSVVIDGDRDDMDGAGASCSVSRIRDSPHD